Protein 5Y1A (pdb70)

Organism: Porphyromonas gingivalis (NCBI:txid837)

Structure (mmCIF, N/CA/C/O backbone):
data_5Y1A
#
_entry.id   5Y1A
#
_cell.length_a   49.016
_cell.length_b   58.324
_cell.length_c   114.417
_cell.angle_alpha   90.00
_cell.angle_beta   90.00
_cell.angle_gamma   90.00
#
_symmetry.space_group_name_H-M   'P 21 21 21'
#
loop_
_entity.id
_entity.type
_entity.pdbx_description
1 polymer '35 kDa hemin binding protein'
2 water water
#
loop_
_atom_site.group_PDB
_atom_site.id
_atom_site.type_symbol
_atom_site.label_atom_id
_atom_site.label_alt_id
_atom_site.label_comp_id
_atom_site.label_asym_id
_atom_site.label_entity_id
_atom_site.label_seq_id
_atom_site.pdbx_PDB_ins_code
_atom_site.Cartn_x
_atom_site.Cartn_y
_atom_site.Cartn_z
_atom_site.occupancy
_atom_site.B_iso_or_equiv
_atom_site.auth_seq_id
_atom_site.auth_comp_id
_atom_site.auth_asym_id
_atom_site.auth_atom_id
_atom_site.pdbx_PDB_model_num
ATOM 1 N N . LYS A 1 31 ? 48.090 -12.265 -12.913 1.00 27.94 10 LYS A N 1
ATOM 2 C CA . LYS A 1 31 ? 48.439 -10.832 -12.670 1.00 28.11 10 LYS A CA 1
ATOM 3 C C . LYS A 1 31 ? 49.923 -10.510 -12.889 1.00 26.67 10 LYS A C 1
ATOM 4 O O . LYS A 1 31 ? 50.243 -9.440 -13.444 1.00 26.49 10 LYS A O 1
ATOM 10 N N . GLY A 1 32 ? 50.826 -11.404 -12.451 1.00 25.05 11 GLY A N 1
ATOM 11 C CA . GLY A 1 32 ? 52.248 -11.079 -12.475 1.00 21.91 11 GLY A CA 1
ATOM 12 C C . GLY A 1 32 ? 53.275 -12.045 -11.910 1.00 20.55 11 GLY A C 1
ATOM 13 O O . GLY A 1 32 ? 52.939 -13.118 -11.381 1.00 19.98 11 GLY A O 1
ATOM 14 N N . SER A 1 33 ? 54.540 -11.627 -12.024 1.00 19.26 12 SER A N 1
ATOM 15 C CA . SER A 1 33 ? 55.707 -12.422 -11.622 1.00 18.23 12 SER A CA 1
ATOM 16 C C . SER A 1 33 ? 55.862 -12.513 -10.116 1.00 17.85 12 SER A C 1
ATOM 17 O O . SER A 1 33 ? 56.582 -13.384 -9.629 1.00 17.27 12 SER A O 1
ATOM 20 N N . PHE A 1 34 ? 55.240 -11.584 -9.378 1.00 16.55 13 PHE A N 1
ATOM 21 C CA . PHE A 1 34 ? 55.587 -11.397 -7.973 1.00 15.82 13 PHE A CA 1
ATOM 22 C C . PHE A 1 34 ? 54.481 -11.818 -6.986 1.00 15.62 13 PHE A C 1
ATOM 23 O O . PHE A 1 34 ? 53.336 -11.988 -7.374 1.00 16.60 13 PHE A O 1
ATOM 31 N N A LYS A 1 35 ? 54.840 -11.947 -5.712 0.50 15.60 14 LYS A N 1
ATOM 32 N N B LYS A 1 35 ? 54.840 -11.978 -5.715 0.25 15.57 14 LYS A N 1
ATOM 33 N N C LYS A 1 35 ? 54.846 -12.026 -5.725 0.25 15.63 14 LYS A N 1
ATOM 34 C CA A LYS A 1 35 ? 53.922 -12.402 -4.667 0.50 14.99 14 LYS A CA 1
ATOM 35 C CA B LYS A 1 35 ? 53.890 -12.417 -4.694 0.25 15.05 14 LYS A CA 1
ATOM 36 C CA C LYS A 1 35 ? 53.866 -12.424 -4.722 0.25 15.14 14 LYS A CA 1
ATOM 37 C C A LYS A 1 35 ? 53.170 -11.219 -4.048 0.50 14.70 14 LYS A C 1
ATOM 38 C C B LYS A 1 35 ? 53.172 -11.216 -4.081 0.25 14.84 14 LYS A C 1
ATOM 39 C C C LYS A 1 35 ? 53.173 -11.177 -4.191 0.25 14.91 14 LYS A C 1
ATOM 40 O O A LYS A 1 35 ? 53.790 -10.351 -3.449 0.50 14.12 14 LYS 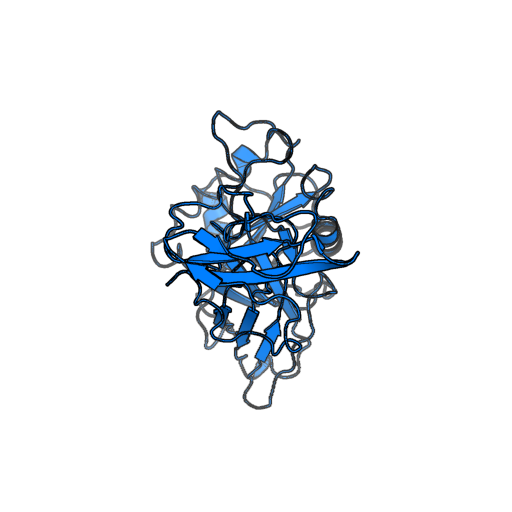A O 1
ATOM 41 O O B LYS A 1 35 ? 53.813 -10.319 -3.539 0.25 14.56 14 LYS A O 1
ATOM 42 O O C LYS A 1 35 ? 53.834 -10.204 -3.832 0.25 14.64 14 LYS A O 1
ATOM 58 N N . LYS A 1 36 ? 51.843 -11.223 -4.168 1.00 14.55 15 LYS A N 1
ATOM 59 C CA . LYS A 1 36 ? 51.000 -10.099 -3.718 1.00 14.47 15 LYS A CA 1
ATOM 60 C C . LYS A 1 36 ? 50.885 -9.974 -2.193 1.00 14.57 15 LYS A C 1
ATOM 61 O O . LYS A 1 36 ? 50.561 -10.939 -1.494 1.00 13.93 15 LYS A O 1
ATOM 67 N N . ASN A 1 37 ? 51.158 -8.763 -1.705 1.00 13.11 16 ASN A N 1
ATOM 68 C CA . ASN A 1 37 ? 50.808 -8.356 -0.337 1.00 12.00 16 ASN A CA 1
ATOM 69 C C . ASN A 1 37 ? 49.711 -7.312 -0.440 1.00 11.59 16 ASN A C 1
ATOM 70 O O . ASN A 1 37 ? 49.682 -6.560 -1.403 1.00 12.63 16 ASN A O 1
ATOM 75 N N . VAL A 1 38 ? 48.841 -7.279 0.564 1.00 11.56 17 VAL A N 1
ATOM 76 C CA . VAL A 1 38 ? 47.665 -6.426 0.565 1.00 10.78 17 VAL A CA 1
ATOM 77 C C . VAL A 1 38 ? 47.874 -5.321 1.581 1.00 10.83 17 VAL A C 1
ATOM 78 O O . VAL A 1 38 ? 48.285 -5.587 2.697 1.00 12.36 17 VAL A O 1
ATOM 82 N N . VAL A 1 39 ? 47.605 -4.083 1.170 1.00 10.60 18 VAL A N 1
ATOM 83 C CA . VAL A 1 39 ? 47.588 -2.924 2.069 1.00 10.48 18 VAL A CA 1
ATOM 84 C C . VAL A 1 39 ? 46.143 -2.549 2.387 1.00 9.69 18 VAL A C 1
ATOM 85 O O . VAL A 1 39 ? 45.300 -2.493 1.496 1.00 11.01 18 VAL A O 1
ATOM 89 N N . LEU A 1 40 ? 45.855 -2.319 3.665 1.00 9.13 19 LEU A N 1
ATOM 90 C CA . LEU A 1 40 ? 44.558 -1.780 4.080 1.00 9.62 19 LEU A CA 1
ATOM 91 C C . LEU A 1 40 ? 44.828 -0.383 4.597 1.00 10.04 19 LEU A C 1
ATOM 92 O O . LEU A 1 40 ? 45.794 -0.193 5.342 1.00 11.20 19 LEU A O 1
ATOM 97 N N . GLU A 1 41 ? 44.040 0.599 4.145 1.00 9.10 20 GLU A N 1
ATOM 98 C CA . GLU A 1 41 ? 44.058 1.952 4.739 1.00 8.32 20 GLU A CA 1
ATOM 99 C C . GLU A 1 41 ? 42.737 2.145 5.453 1.00 9.04 20 GLU A C 1
ATOM 100 O O . GLU A 1 41 ? 41.683 2.108 4.828 1.00 8.32 20 GLU A O 1
ATOM 106 N N . VAL A 1 42 ? 42.809 2.286 6.782 1.00 8.10 21 VAL A N 1
ATOM 107 C CA . VAL A 1 42 ? 41.630 2.434 7.619 1.00 8.57 21 VAL A CA 1
ATOM 108 C C . VAL A 1 42 ? 41.494 3.868 8.114 1.00 8.78 21 VAL A C 1
ATOM 109 O O . VAL A 1 42 ? 42.458 4.474 8.606 1.00 9.95 21 VAL A O 1
ATOM 113 N N . PHE A 1 43 ? 40.273 4.391 8.018 1.00 9.06 22 PHE A N 1
ATOM 114 C CA . PHE A 1 43 ? 40.006 5.805 8.332 1.00 9.06 22 PHE A CA 1
ATOM 115 C C . PHE A 1 43 ? 39.291 5.916 9.667 1.00 9.29 22 PHE A C 1
ATOM 116 O O . PHE A 1 43 ? 38.235 5.327 9.872 1.00 9.57 22 PHE A O 1
ATOM 124 N N . THR A 1 44 ? 39.901 6.664 10.586 1.00 9.96 23 THR A N 1
ATOM 125 C CA . THR A 1 44 ? 39.539 6.570 11.993 1.00 9.26 23 THR A CA 1
ATOM 126 C C . THR A 1 44 ? 39.790 7.891 12.736 1.00 9.73 23 THR A C 1
ATOM 127 O O . THR A 1 44 ? 40.496 8.783 12.237 1.00 9.31 23 THR A O 1
ATOM 131 N N . ALA A 1 45 ? 39.218 8.014 13.930 1.00 10.01 24 ALA A N 1
ATOM 132 C CA . ALA A 1 45 ? 39.513 9.149 14.813 1.00 10.20 24 ALA A CA 1
ATOM 133 C C . ALA A 1 45 ? 39.338 8.815 16.275 1.00 10.52 24 ALA A C 1
ATOM 134 O O . ALA A 1 45 ? 38.528 7.956 16.627 1.00 11.01 24 ALA A O 1
ATOM 136 N N . GLU A 1 46 ? 40.062 9.537 17.124 1.00 10.49 25 GLU A N 1
ATOM 137 C CA . GLU A 1 46 ? 40.023 9.288 18.572 1.00 11.45 25 GLU A CA 1
ATOM 138 C C . GLU A 1 46 ? 38.671 9.633 19.201 1.00 11.23 25 GLU A C 1
ATOM 139 O O . GLU A 1 46 ? 38.284 9.056 20.229 1.00 12.06 25 GLU A O 1
ATOM 145 N N . TRP A 1 47 ? 37.940 10.542 18.555 1.00 11.21 26 TRP A N 1
ATOM 146 C CA . TRP A 1 47 ? 36.592 10.924 19.017 1.00 11.70 26 TRP A CA 1
ATOM 147 C C . TRP A 1 47 ? 35.499 9.958 18.544 1.00 12.20 26 TRP A C 1
ATOM 148 O O . TRP A 1 47 ? 34.339 10.051 18.981 1.00 12.55 26 TRP A O 1
ATOM 159 N N . CYS A 1 48 ? 35.858 9.036 17.657 1.00 12.02 27 CYS A N 1
ATOM 160 C CA . CYS A 1 48 ? 34.884 8.162 16.985 1.00 12.38 27 CYS A CA 1
ATOM 161 C C . CYS A 1 48 ? 34.636 6.893 17.814 1.00 11.65 27 CYS A C 1
ATOM 162 O O . CYS A 1 48 ? 35.500 6.016 17.903 1.00 11.27 27 CYS A O 1
ATOM 165 N N . GLY A 1 49 ? 33.469 6.825 18.464 1.00 10.65 28 GLY A N 1
ATOM 166 C CA . GLY A 1 49 ? 33.164 5.698 19.365 1.00 12.13 28 GLY A CA 1
ATOM 167 C C . GLY A 1 49 ? 33.066 4.345 18.665 1.00 11.68 28 GLY A C 1
ATOM 168 O O . GLY A 1 49 ? 33.281 3.305 19.274 1.00 12.66 28 GLY A O 1
ATOM 169 N N . TYR A 1 50 ? 32.717 4.383 17.384 1.00 12.20 29 TYR A N 1
ATOM 170 C CA . TYR A 1 50 ? 32.602 3.181 16.557 1.00 12.80 29 TYR A CA 1
ATOM 171 C C . TYR A 1 50 ? 33.947 2.651 16.077 1.00 12.46 29 TYR A C 1
ATOM 172 O O . TYR A 1 50 ? 34.032 1.519 15.613 1.00 12.05 29 TYR A O 1
ATOM 181 N N . CYS A 1 51 ? 34.992 3.481 16.155 1.00 12.29 30 CYS A N 1
ATOM 182 C CA . CYS A 1 51 ? 36.279 3.120 15.574 1.00 11.99 30 CYS A CA 1
ATOM 183 C C . CYS A 1 51 ? 37.014 1.904 16.206 1.00 11.89 30 CYS A C 1
ATOM 184 O O . CYS A 1 51 ? 37.542 1.101 15.467 1.00 11.68 30 CYS A O 1
ATOM 187 N N . PRO A 1 52 ? 37.057 1.777 17.552 1.00 11.90 31 PRO A N 1
ATOM 188 C CA . PRO A 1 52 ? 37.624 0.553 18.136 1.00 12.17 31 PRO A CA 1
ATOM 189 C C . PRO A 1 52 ? 36.972 -0.745 17.593 1.00 12.41 31 PRO A C 1
ATOM 190 O O . PRO A 1 52 ? 37.666 -1.742 17.345 1.00 12.69 31 PRO A O 1
ATOM 194 N N . GLY A 1 53 ? 35.645 -0.718 17.425 1.00 11.82 32 GLY A N 1
ATOM 195 C CA . GLY A 1 53 ? 34.897 -1.858 16.886 1.00 12.31 32 GLY A CA 1
ATOM 196 C C . GLY A 1 53 ? 35.333 -2.191 15.467 1.00 12.29 32 GLY A C 1
ATOM 197 O O . GLY A 1 53 ? 35.535 -3.349 15.135 1.00 11.78 32 GLY A O 1
ATOM 198 N N . GLY A 1 54 ? 35.523 -1.165 14.653 1.00 12.02 33 GLY A N 1
ATOM 199 C CA . GLY A 1 54 ? 36.075 -1.343 13.311 1.00 12.12 33 GLY A CA 1
ATOM 200 C C . GLY A 1 54 ? 37.435 -1.990 13.327 1.00 12.29 33 GLY A C 1
ATOM 201 O O . GLY A 1 54 ? 37.688 -2.929 12.557 1.00 12.86 33 GLY A O 1
ATOM 202 N N . LYS A 1 55 ? 38.319 -1.497 14.202 1.00 11.51 34 LYS A N 1
ATOM 203 C CA . LYS A 1 55 ? 39.665 -2.031 14.346 1.00 11.86 34 LYS A CA 1
ATOM 204 C C . LYS A 1 55 ? 39.597 -3.523 14.689 1.00 11.10 34 LYS A C 1
ATOM 205 O O . LYS A 1 55 ? 40.288 -4.348 14.068 1.00 11.06 34 LYS A O 1
ATOM 211 N N A GLU A 1 56 ? 38.763 -3.833 15.688 0.25 10.74 35 GLU A N 1
ATOM 212 N N C GLU A 1 56 ? 38.749 -3.883 15.643 0.50 10.48 35 GLU A N 1
ATOM 213 C CA A GLU A 1 56 ? 38.541 -5.192 16.197 0.25 10.88 35 GLU A CA 1
ATOM 214 C CA C GLU A 1 56 ? 38.732 -5.275 16.085 0.50 10.68 35 GLU A CA 1
ATOM 215 C C A GLU A 1 56 ? 38.102 -6.137 15.092 0.25 10.56 35 GLU A C 1
ATOM 216 C C C GLU A 1 56 ? 38.083 -6.205 15.078 0.50 10.23 35 GLU A C 1
ATOM 217 O O A GLU A 1 56 ? 38.637 -7.240 14.950 0.25 10.53 35 GLU A O 1
ATOM 218 O O C GLU A 1 56 ? 38.471 -7.373 14.974 0.50 9.97 35 GLU A O 1
ATOM 229 N N . ARG A 1 57 ? 37.101 -5.702 14.333 1.00 11.15 36 ARG A N 1
ATOM 230 C CA . ARG A 1 57 ? 36.518 -6.514 13.243 1.00 10.87 36 ARG A CA 1
ATOM 231 C C . ARG A 1 57 ? 37.565 -6.841 12.187 1.00 11.54 36 ARG A C 1
ATOM 232 O O . ARG A 1 57 ? 37.634 -7.966 11.720 1.00 11.96 36 ARG A O 1
ATOM 240 N N A ILE A 1 58 ? 38.400 -5.863 11.817 0.50 10.88 37 ILE A N 1
ATOM 241 N N B ILE A 1 58 ? 38.392 -5.850 11.843 0.50 11.81 37 ILE A N 1
ATOM 242 C CA A ILE A 1 58 ? 39.466 -6.142 10.851 0.50 9.68 37 ILE A CA 1
ATOM 243 C CA B ILE A 1 58 ? 39.496 -6.052 10.908 0.50 11.85 37 ILE A CA 1
ATOM 244 C C A ILE A 1 58 ? 40.496 -7.123 11.423 0.50 10.90 37 ILE A C 1
ATOM 245 C C B ILE A 1 58 ? 40.487 -7.088 11.426 0.50 11.96 37 ILE A C 1
ATOM 246 O O A ILE A 1 58 ? 40.964 -8.007 10.704 0.50 10.60 37 ILE A O 1
ATOM 247 O O B ILE A 1 58 ? 40.920 -7.965 10.676 0.50 11.66 37 ILE A O 1
ATOM 256 N N . ALA A 1 59 ? 40.826 -6.982 12.711 1.00 11.48 38 ALA A N 1
ATOM 257 C CA . ALA A 1 59 ? 41.804 -7.887 13.344 1.00 12.30 38 ALA A CA 1
ATOM 258 C C . ALA A 1 59 ? 41.271 -9.315 13.296 1.00 12.72 38 ALA A C 1
ATOM 259 O O . ALA A 1 59 ? 42.019 -10.260 13.000 1.00 13.18 38 ALA A O 1
ATOM 261 N N A LYS A 1 60 ? 39.980 -9.471 13.582 0.50 13.06 39 LYS A N 1
ATOM 262 N N B LYS A 1 60 ? 39.975 -9.449 13.560 0.50 13.44 39 LYS A N 1
ATOM 263 C CA A LYS A 1 60 ? 39.340 -10.790 13.537 0.50 13.24 39 LYS A CA 1
ATOM 264 C CA B LYS A 1 60 ? 39.272 -10.736 13.534 0.50 14.10 39 LYS A CA 1
ATOM 265 C C A LYS A 1 60 ? 39.403 -11.359 12.119 0.50 13.44 39 LYS A C 1
ATOM 266 C C B LYS A 1 60 ? 39.252 -11.370 12.139 0.50 13.93 39 LYS A C 1
ATOM 267 O O A LYS A 1 60 ? 39.782 -12.515 11.937 0.50 13.13 39 LYS A O 1
ATOM 268 O O B LYS A 1 60 ? 39.398 -12.584 11.991 0.50 13.85 39 LYS A O 1
ATOM 279 N N . ALA A 1 61 ? 39.072 -10.530 11.124 1.00 13.64 40 ALA A N 1
ATOM 280 C CA . ALA A 1 61 ? 39.085 -10.948 9.717 1.00 13.25 40 ALA A CA 1
ATOM 281 C C . ALA A 1 61 ? 40.455 -11.496 9.336 1.00 13.80 40 ALA A C 1
ATOM 282 O O . ALA A 1 61 ? 40.562 -12.526 8.661 1.00 13.19 40 ALA A O 1
ATOM 284 N N . ILE A 1 62 ? 41.508 -10.789 9.760 1.00 14.10 41 ILE A N 1
ATOM 285 C CA . ILE A 1 62 ? 42.879 -11.205 9.484 1.00 15.25 41 ILE A CA 1
ATOM 286 C C . ILE A 1 62 ? 43.156 -12.573 10.105 1.00 15.89 41 ILE A C 1
ATOM 287 O O . ILE A 1 62 ? 43.749 -13.429 9.467 1.00 16.27 41 ILE A O 1
ATOM 292 N N A GLU A 1 63 ? 42.697 -12.776 11.329 0.50 16.77 42 GLU A N 1
ATOM 293 N N B GLU A 1 63 ? 42.705 -12.756 11.348 0.50 16.92 42 GLU A N 1
ATOM 294 C CA A GLU A 1 63 ? 42.931 -14.052 12.000 0.50 17.65 42 GLU A CA 1
ATOM 295 C CA B GLU A 1 63 ? 42.810 -14.040 12.071 0.50 18.18 42 GLU A CA 1
ATOM 296 C C A GLU A 1 63 ? 42.123 -15.203 11.394 0.50 17.89 42 GLU A C 1
ATOM 297 C C B GLU A 1 63 ? 42.245 -15.189 11.245 0.50 18.01 42 GLU A C 1
ATOM 298 O O A GLU A 1 63 ? 42.352 -16.367 11.741 0.50 18.20 42 GLU A O 1
ATOM 299 O O B GLU A 1 63 ? 42.729 -16.326 11.306 0.50 18.38 42 GLU A O 1
ATOM 310 N N . MET A 1 64 ? 41.207 -14.871 10.478 1.00 18.27 43 MET A N 1
ATOM 311 C CA . MET A 1 64 ? 40.398 -15.861 9.736 1.00 17.76 43 MET A CA 1
ATOM 312 C C . MET A 1 64 ? 41.094 -16.315 8.457 1.00 18.90 43 MET A C 1
ATOM 313 O O . MET A 1 64 ? 40.701 -17.314 7.857 1.00 19.36 43 MET A O 1
ATOM 318 N N . LEU A 1 65 ? 42.131 -15.584 8.042 1.00 19.47 44 LEU A N 1
ATOM 319 C CA . LEU A 1 65 ? 42.872 -15.922 6.839 1.00 20.68 44 LEU A CA 1
ATOM 320 C C . LEU A 1 65 ? 43.751 -17.148 7.055 1.00 22.22 44 LEU A C 1
ATOM 321 O O . LEU A 1 65 ? 44.296 -17.347 8.146 1.00 22.05 44 LEU A O 1
ATOM 326 N N . ASP A 1 66 ? 43.908 -17.942 5.995 1.00 24.96 45 ASP A N 1
ATOM 327 C CA . ASP A 1 66 ? 44.947 -18.965 5.941 1.00 27.88 45 ASP A CA 1
ATOM 328 C C . ASP A 1 66 ? 46.283 -18.352 6.360 1.00 28.60 45 ASP A C 1
ATOM 329 O O . ASP A 1 66 ? 46.554 -17.181 6.068 1.00 28.48 45 ASP A O 1
ATOM 334 N N A ASP A 1 67 ? 47.062 -19.116 7.118 0.50 29.12 46 ASP A N 1
ATOM 335 N N B ASP A 1 67 ? 47.155 -19.168 6.956 0.50 29.30 46 ASP A N 1
ATOM 336 C CA A ASP A 1 67 ? 48.208 -18.570 7.841 0.50 29.62 46 ASP A CA 1
ATOM 337 C CA B ASP A 1 67 ? 48.531 -18.753 7.301 0.50 30.00 46 ASP A CA 1
ATOM 338 C C A ASP A 1 67 ? 49.267 -17.937 6.934 0.50 29.58 46 ASP A C 1
ATOM 339 C C B ASP A 1 67 ? 49.276 -17.985 6.201 0.50 29.87 46 ASP A C 1
ATOM 340 O O A ASP A 1 67 ? 50.056 -17.103 7.389 0.50 29.80 46 ASP A O 1
ATOM 341 O O B ASP A 1 67 ? 49.864 -16.933 6.461 0.50 30.29 46 ASP A O 1
ATOM 350 N N A GLU A 1 68 ? 49.269 -18.316 5.657 0.50 29.42 47 GLU A N 1
ATOM 351 N N B GLU A 1 68 ? 49.252 -18.499 4.976 0.50 29.78 47 GLU A N 1
ATOM 352 C CA A GLU A 1 68 ? 50.195 -17.726 4.688 0.50 29.60 47 GLU A CA 1
ATOM 353 C CA B GLU A 1 68 ? 50.035 -17.900 3.889 0.50 29.89 47 GLU A CA 1
ATOM 354 C C A GLU A 1 68 ? 49.851 -16.260 4.432 0.50 29.26 47 GLU A C 1
ATOM 355 C C B GLU A 1 68 ? 49.682 -16.431 3.632 0.50 29.60 47 GLU A C 1
ATOM 356 O O A GLU A 1 68 ? 50.739 -15.399 4.445 0.50 28.86 47 GLU A O 1
ATOM 357 O O B GLU A 1 68 ? 50.414 -15.708 2.943 0.50 29.67 47 GLU A O 1
ATOM 368 N N . TYR A 1 69 ? 48.564 -15.992 4.191 1.00 29.24 48 TYR A N 1
ATOM 369 C CA . TYR A 1 69 ? 48.066 -14.639 3.930 1.00 28.59 48 TYR A CA 1
ATOM 370 C C . TYR A 1 69 ? 48.175 -13.659 5.094 1.00 27.61 48 TYR A C 1
ATOM 371 O O . TYR A 1 69 ? 48.301 -12.454 4.858 1.00 26.87 48 TYR A O 1
ATOM 380 N N . LYS A 1 70 ? 48.129 -14.163 6.332 1.00 26.57 49 LYS A N 1
ATOM 381 C CA . LYS A 1 70 ? 48.238 -13.319 7.545 1.00 25.09 49 LYS A CA 1
ATOM 382 C C . LYS A 1 70 ? 49.449 -12.401 7.511 1.00 24.23 49 LYS A C 1
ATOM 383 O O . LYS A 1 70 ? 49.342 -11.200 7.795 1.00 24.50 49 LYS A O 1
ATOM 389 N N A GLU A 1 71 ? 50.605 -12.974 7.163 0.50 22.90 50 GLU A N 1
ATOM 390 N N B GLU A 1 71 ? 50.594 -12.969 7.150 0.50 23.05 50 GLU A N 1
ATOM 391 C CA A GLU A 1 71 ? 51.864 -12.242 7.025 0.50 21.88 50 GLU A CA 1
ATOM 392 C CA B GLU A 1 71 ? 51.856 -12.258 7.161 0.50 22.12 50 GLU A CA 1
ATOM 393 C C A GLU A 1 71 ? 51.862 -11.272 5.848 0.50 20.05 50 GLU A C 1
ATOM 394 C C B GLU A 1 71 ? 52.021 -11.400 5.893 0.50 20.42 50 GLU A C 1
ATOM 395 O O A GLU A 1 71 ? 52.744 -10.419 5.741 0.50 20.07 50 GLU A O 1
ATOM 396 O O B GLU A 1 71 ? 53.069 -10.784 5.675 0.50 20.26 50 GLU A O 1
ATOM 407 N N A ARG A 1 72 ? 50.884 -11.418 4.961 0.50 18.24 51 ARG A N 1
ATOM 408 N N B ARG A 1 72 ? 50.972 -11.357 5.074 0.50 18.69 51 ARG A N 1
ATOM 409 C CA A ARG A 1 72 ? 50.856 -10.662 3.710 0.50 16.39 51 ARG A CA 1
ATOM 410 C CA B ARG A 1 72 ? 50.989 -10.605 3.815 0.50 17.11 51 ARG A CA 1
ATOM 411 C C A ARG A 1 72 ? 49.796 -9.543 3.699 0.50 15.66 51 ARG A C 1
ATOM 412 C C B ARG A 1 72 ? 49.942 -9.465 3.761 0.50 16.02 51 ARG A C 1
ATOM 413 O O A ARG A 1 72 ? 49.501 -8.964 2.644 0.50 15.58 51 ARG A O 1
ATOM 414 O O B ARG A 1 72 ? 49.782 -8.814 2.720 0.50 15.79 51 ARG A O 1
ATOM 429 N N . VAL A 1 73 ? 49.233 -9.244 4.870 1.00 14.92 52 VAL A N 1
ATOM 430 C CA . VAL A 1 73 ? 48.286 -8.112 5.004 1.00 13.21 52 VAL A CA 1
ATOM 431 C C . VAL A 1 73 ? 48.921 -7.029 5.877 1.00 12.46 52 VAL A C 1
ATOM 432 O O . VAL A 1 73 ? 49.266 -7.275 7.035 1.00 11.85 52 VAL A O 1
ATOM 436 N N . PHE A 1 74 ? 49.074 -5.832 5.318 1.00 11.94 53 PHE A N 1
ATOM 437 C CA . PHE A 1 74 ? 49.730 -4.735 6.035 1.00 11.45 53 PHE A CA 1
ATOM 438 C C . PHE A 1 74 ? 48.679 -3.669 6.314 1.00 12.49 53 PHE A C 1
ATOM 439 O O . PHE A 1 74 ? 48.303 -2.940 5.400 1.00 12.83 53 PHE A O 1
ATOM 447 N N . GLN A 1 75 ? 48.209 -3.588 7.560 1.00 12.41 54 GLN A N 1
ATOM 448 C CA . GLN A 1 75 ? 47.217 -2.584 7.943 1.00 12.95 54 GLN A CA 1
ATOM 449 C C . GLN A 1 75 ? 47.845 -1.215 8.185 1.00 11.91 54 GLN A C 1
ATOM 450 O O . GLN A 1 75 ? 49.000 -1.097 8.615 1.00 12.33 54 GLN A O 1
ATOM 456 N N . THR A 1 76 ? 47.082 -0.170 7.874 1.00 11.23 55 THR A N 1
ATOM 457 C CA . THR A 1 76 ? 47.455 1.191 8.254 1.00 10.97 55 THR A CA 1
ATOM 458 C C . THR A 1 76 ? 46.200 1.929 8.720 1.00 10.66 55 THR A C 1
ATOM 459 O O . THR A 1 76 ? 45.122 1.691 8.175 1.00 12.37 55 THR A O 1
ATOM 463 N N . PHE A 1 77 ? 46.336 2.759 9.759 1.00 9.27 56 PHE A N 1
ATOM 464 C CA . PHE A 1 77 ? 45.223 3.558 10.279 1.00 8.83 56 PHE A CA 1
ATOM 465 C C . PHE A 1 77 ? 45.589 5.013 10.076 1.00 8.56 56 PHE A C 1
ATOM 466 O O . PHE A 1 77 ? 46.653 5.455 10.526 1.00 9.02 56 PHE A O 1
ATOM 474 N N . VAL A 1 78 ? 44.691 5.750 9.418 1.00 8.01 57 VAL A N 1
ATOM 475 C CA . VAL A 1 78 ? 44.920 7.145 9.040 1.00 7.61 57 VAL A CA 1
ATOM 476 C C . VAL A 1 78 ? 43.923 7.976 9.831 1.00 8.64 57 VAL A C 1
ATOM 477 O O . VAL A 1 78 ? 42.709 7.789 9.700 1.00 8.33 57 VAL A O 1
ATOM 481 N N . HIS A 1 79 ? 44.438 8.862 10.675 1.00 9.02 58 HIS A N 1
ATOM 482 C CA . HIS A 1 79 ? 43.591 9.656 11.564 1.00 9.57 58 HIS A CA 1
ATOM 483 C C . HIS A 1 79 ? 43.180 10.979 10.944 1.00 9.83 58 HIS A C 1
ATOM 484 O O . HIS A 1 79 ? 43.952 11.563 10.194 1.00 10.19 58 HIS A O 1
ATOM 491 N N . TYR A 1 80 ? 41.974 11.453 11.272 1.00 9.81 59 TYR A N 1
ATOM 492 C CA . TYR A 1 80 ? 41.561 12.780 10.833 1.00 11.01 59 TYR A CA 1
ATOM 493 C C . TYR A 1 80 ? 40.774 13.555 11.876 1.00 11.01 59 TYR A C 1
ATOM 494 O O . TYR A 1 80 ? 39.959 12.984 12.622 1.00 11.01 59 TYR A O 1
ATOM 503 N N . ASN A 1 81 ? 40.992 14.875 11.904 1.00 10.21 60 ASN A N 1
ATOM 504 C CA . ASN A 1 81 ? 40.251 15.752 12.840 1.00 10.86 60 ASN A CA 1
ATOM 505 C C . ASN A 1 81 ? 40.372 15.315 14.299 1.00 10.22 60 ASN A C 1
ATOM 506 O O . ASN A 1 81 ? 39.380 15.257 15.037 1.00 10.86 60 ASN A O 1
ATOM 511 N N . ASP A 1 82 ? 41.593 14.997 14.712 1.00 10.19 61 ASP A N 1
ATOM 512 C CA . ASP A 1 82 ? 41.810 14.579 16.089 1.00 10.17 61 ASP A CA 1
ATOM 513 C C . ASP A 1 82 ? 43.199 14.959 16.573 1.00 10.99 61 ASP A C 1
ATOM 514 O O . ASP A 1 82 ? 43.905 15.670 15.878 1.00 10.02 61 ASP A O 1
ATOM 519 N N . GLY A 1 83 ? 43.582 14.480 17.755 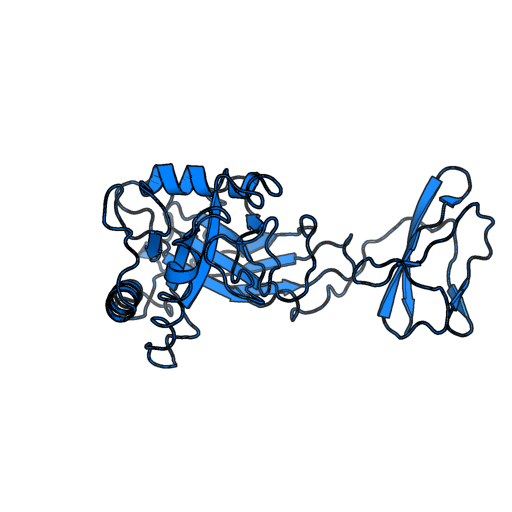1.00 10.53 62 GLY A N 1
ATOM 520 C CA . GLY A 1 83 ? 44.895 14.793 18.305 1.00 10.38 62 GLY A CA 1
ATOM 521 C C . GLY A 1 83 ? 46.083 14.320 17.469 1.00 10.60 62 GLY A C 1
ATOM 522 O O . GLY A 1 83 ? 47.183 14.918 17.535 1.00 10.68 62 GLY A O 1
ATOM 523 N N A ILE A 1 84 ? 45.882 13.252 16.702 0.50 9.25 63 ILE A N 1
ATOM 524 N N B ILE A 1 84 ? 45.886 13.234 16.722 0.50 10.53 63 ILE A N 1
ATOM 525 C CA A ILE A 1 84 ? 46.956 12.685 15.901 0.50 8.88 63 ILE A CA 1
ATOM 526 C CA B ILE A 1 84 ? 46.931 12.682 15.871 0.50 11.39 63 ILE A CA 1
ATOM 527 C C A ILE A 1 84 ? 47.175 13.510 14.633 0.50 8.92 63 ILE A C 1
ATOM 528 C C B ILE A 1 84 ? 47.142 13.617 14.690 0.50 11.65 63 ILE A C 1
ATOM 529 O O A ILE A 1 84 ? 48.316 13.803 14.278 0.50 9.13 63 ILE A O 1
ATOM 530 O O B ILE A 1 84 ? 48.254 14.084 14.438 0.50 11.87 63 ILE A O 1
ATOM 539 N N A SER A 1 85 ? 46.096 13.904 13.962 0.50 8.94 64 SER A N 1
ATOM 540 N N B SER A 1 85 ? 46.064 13.905 13.976 0.50 12.22 64 SER A N 1
ATOM 541 C CA A SER A 1 85 ? 46.240 14.769 12.773 0.50 9.37 64 SER A CA 1
ATOM 542 C CA B SER A 1 85 ? 46.141 14.827 12.845 0.50 13.43 64 SER A CA 1
ATOM 543 C C A SER A 1 85 ? 46.635 16.203 13.146 0.50 10.31 64 SER A C 1
ATOM 544 C C B SER A 1 85 ? 46.721 16.183 13.271 0.50 13.29 64 SER A C 1
ATOM 545 O O A SER A 1 85 ? 47.175 16.942 12.324 0.50 9.90 64 SER A O 1
ATOM 546 O O B SER A 1 85 ? 47.536 16.780 12.563 0.50 12.95 64 SER A O 1
ATOM 551 N N A LYS A 1 86 ? 46.344 16.608 14.376 0.50 10.85 65 LYS A N 1
ATOM 552 N N B LYS A 1 86 ? 46.285 16.667 14.428 0.50 13.01 65 LYS A N 1
ATOM 553 C CA A LYS A 1 86 ? 46.810 17.911 14.847 0.50 11.71 65 LYS A CA 1
ATOM 554 C CA B LYS A 1 86 ? 46.763 17.945 14.965 0.50 12.94 65 LYS A CA 1
ATOM 555 C C A LYS A 1 86 ? 48.322 17.875 15.053 0.50 12.20 65 LYS A C 1
ATOM 556 C C B LYS A 1 86 ? 48.278 17.952 15.222 0.50 12.94 65 LYS A C 1
ATOM 557 O O A LYS A 1 86 ? 49.044 18.758 14.574 0.50 11.64 65 LYS A O 1
ATOM 558 O O B LYS A 1 86 ? 48.966 18.934 14.930 0.50 12.33 65 LYS A O 1
ATOM 569 N N . LYS A 1 87 ? 48.786 16.854 15.775 1.00 12.46 66 LYS A N 1
ATOM 570 C CA . LYS A 1 87 ? 50.192 16.755 16.168 1.00 13.01 66 LYS A CA 1
ATOM 571 C C . LYS A 1 87 ? 51.084 16.452 14.955 1.00 12.76 66 LYS A C 1
ATOM 572 O O . LYS A 1 87 ? 52.219 16.970 14.852 1.00 12.42 66 LYS A O 1
ATOM 578 N N . TRP A 1 88 ? 50.558 15.628 14.033 1.00 11.09 67 TRP A N 1
ATOM 579 C CA . TRP A 1 88 ? 51.228 15.301 12.777 1.00 11.48 67 TRP A CA 1
ATOM 580 C C . TRP A 1 88 ? 50.350 15.720 11.598 1.00 11.28 67 TRP A C 1
ATOM 581 O O . TRP A 1 88 ? 49.656 14.889 11.002 1.00 11.33 67 TRP A O 1
ATOM 592 N N . PRO A 1 89 ? 50.377 17.017 11.245 1.00 10.97 68 PRO A N 1
ATOM 593 C CA . PRO A 1 89 ? 49.456 17.525 10.216 1.00 11.13 68 PRO A CA 1
ATOM 594 C C . PRO A 1 89 ? 49.609 16.880 8.845 1.00 10.35 68 PRO A C 1
ATOM 595 O O . PRO A 1 89 ? 48.642 16.882 8.085 1.00 10.47 68 PRO A O 1
ATOM 599 N N . ARG A 1 90 ? 50.760 16.277 8.534 1.00 9.98 69 ARG A N 1
ATOM 600 C CA . ARG A 1 90 ? 50.898 15.639 7.220 1.00 10.12 69 ARG A CA 1
ATOM 601 C C . ARG A 1 90 ? 49.995 14.395 7.145 1.00 9.89 69 ARG A C 1
ATOM 602 O O . ARG A 1 90 ? 49.624 13.969 6.052 1.00 9.50 69 ARG A O 1
ATOM 610 N N . VAL A 1 91 ? 49.660 13.829 8.303 1.00 10.02 70 VAL A N 1
ATOM 611 C CA . VAL A 1 91 ? 48.655 12.747 8.373 1.00 9.96 70 VAL A CA 1
ATOM 612 C C . VAL A 1 91 ? 47.263 13.266 7.930 1.00 10.06 70 VAL A C 1
ATOM 613 O O . VAL A 1 91 ? 46.555 12.596 7.171 1.00 9.58 70 VAL A O 1
ATOM 617 N N . GLY A 1 92 ? 46.877 14.472 8.376 1.00 9.74 71 GLY A N 1
ATOM 618 C CA . GLY A 1 92 ? 45.678 15.130 7.831 1.00 10.15 71 GLY A CA 1
ATOM 619 C C . GLY A 1 92 ? 45.729 15.322 6.321 1.00 10.28 71 GLY A C 1
ATOM 620 O O . GLY A 1 92 ? 44.724 15.102 5.618 1.00 8.69 71 GLY A O 1
ATOM 621 N N . GLN A 1 93 ? 46.896 15.720 5.816 1.00 10.19 72 GLN A N 1
ATOM 622 C CA A GLN A 1 93 ? 47.096 15.914 4.371 0.50 9.93 72 GLN A CA 1
ATOM 623 C CA B GLN A 1 93 ? 47.052 15.928 4.379 0.50 10.12 72 GLN A CA 1
ATOM 624 C C . GLN A 1 93 ? 46.914 14.614 3.615 1.00 9.77 72 GLN A C 1
ATOM 625 O O . GLN A 1 93 ? 46.305 14.591 2.526 1.00 10.46 72 GLN A O 1
ATOM 636 N N . LEU A 1 94 ? 47.453 13.528 4.187 1.00 9.14 73 LEU A N 1
ATOM 637 C CA . LEU A 1 94 ? 47.277 12.189 3.595 1.00 8.55 73 LEU A CA 1
ATOM 638 C C . LEU A 1 94 ? 45.780 11.830 3.524 1.00 8.73 73 LEU A C 1
ATOM 639 O O . LEU A 1 94 ? 45.295 11.369 2.470 1.00 9.06 73 LEU A O 1
ATOM 644 N N . PHE A 1 95 ? 45.067 12.047 4.627 1.00 8.13 74 PHE A N 1
ATOM 645 C CA . PHE A 1 95 ? 43.626 11.796 4.651 1.00 8.54 74 PHE A CA 1
ATOM 646 C C . PHE A 1 95 ? 42.898 12.588 3.564 1.00 9.04 74 PHE A C 1
ATOM 647 O O . PHE A 1 95 ? 42.116 12.027 2.795 1.00 9.37 74 PHE A O 1
ATOM 655 N N . ILE A 1 96 ? 43.151 13.885 3.503 1.00 9.27 75 ILE A N 1
ATOM 656 C CA . ILE A 1 96 ? 42.515 14.747 2.486 1.00 9.81 75 ILE A CA 1
ATOM 657 C C . ILE A 1 96 ? 42.724 14.218 1.059 1.00 9.18 75 ILE A C 1
ATOM 658 O O . ILE A 1 96 ? 41.797 14.238 0.244 1.00 8.65 75 ILE A O 1
ATOM 663 N N . ALA A 1 97 ? 43.933 13.734 0.780 1.00 8.18 76 ALA A N 1
ATOM 664 C CA . ALA A 1 97 ? 44.273 13.167 -0.516 1.00 8.61 76 ALA A CA 1
ATOM 665 C C . ALA A 1 97 ? 43.497 11.885 -0.779 1.00 8.44 76 ALA A C 1
ATOM 666 O O . ALA A 1 97 ? 42.940 11.702 -1.866 1.00 9.55 76 ALA A O 1
ATOM 668 N N . LEU A 1 98 ? 43.442 11.014 0.228 1.00 8.23 77 LEU A N 1
ATOM 669 C CA . LEU A 1 98 ? 42.729 9.735 0.129 1.00 8.54 77 LEU A CA 1
ATOM 670 C C . LEU A 1 98 ? 41.232 10.002 -0.037 1.00 8.41 77 LEU A C 1
ATOM 671 O O . LEU A 1 98 ? 40.550 9.296 -0.782 1.00 9.10 77 LEU A O 1
ATOM 676 N N . ASP A 1 99 ? 40.730 11.001 0.688 1.00 8.12 78 ASP A N 1
ATOM 677 C CA . ASP A 1 99 ? 39.327 11.420 0.530 1.00 9.09 78 ASP A CA 1
ATOM 678 C C . ASP A 1 99 ? 39.024 11.897 -0.913 1.00 8.78 78 ASP A C 1
ATOM 679 O O . ASP A 1 99 ? 38.050 11.460 -1.539 1.00 8.04 78 ASP A O 1
ATOM 684 N N . GLN A 1 100 ? 39.868 12.768 -1.447 1.00 9.65 79 GLN A N 1
ATOM 685 C CA . GLN A 1 100 ? 39.735 13.193 -2.840 1.00 10.86 79 GLN A CA 1
ATOM 686 C C . GLN A 1 100 ? 39.676 11.990 -3.805 1.00 10.75 79 GLN A C 1
ATOM 687 O O . GLN A 1 100 ? 38.874 11.969 -4.744 1.00 12.72 79 GLN A O 1
ATOM 693 N N . THR A 1 101 ? 40.487 10.979 -3.546 1.00 10.30 80 THR A N 1
ATOM 694 C CA . THR A 1 101 ? 40.574 9.812 -4.399 1.00 10.06 80 THR A CA 1
ATOM 695 C C . THR A 1 101 ? 39.427 8.818 -4.239 1.00 10.55 80 THR A C 1
ATOM 696 O O . THR A 1 101 ? 38.855 8.325 -5.242 1.00 10.71 80 THR A O 1
ATOM 700 N N . LEU A 1 102 ? 39.065 8.546 -2.992 1.00 10.27 81 LEU A N 1
ATOM 701 C CA . LEU A 1 102 ? 38.166 7.433 -2.689 1.00 9.96 81 LEU A CA 1
ATOM 702 C C . LEU A 1 102 ? 36.743 7.832 -2.274 1.00 10.32 81 LEU A C 1
ATOM 703 O O . LEU A 1 102 ? 35.780 7.047 -2.452 1.00 10.29 81 LEU A O 1
ATOM 708 N N . GLY A 1 103 ? 36.606 9.043 -1.728 1.00 11.03 82 GLY A N 1
ATOM 709 C CA . GLY A 1 103 ? 35.308 9.524 -1.256 1.00 11.29 82 GLY A CA 1
ATOM 710 C C . GLY A 1 103 ? 34.960 8.818 0.055 1.00 12.18 82 GLY A C 1
ATOM 711 O O . GLY A 1 103 ? 34.153 7.893 0.066 1.00 12.73 82 GLY A O 1
ATOM 712 N N . ILE A 1 104 ? 35.567 9.281 1.144 1.00 11.54 83 ILE A N 1
ATOM 713 C CA . ILE A 1 104 ? 35.429 8.671 2.484 1.00 11.57 83 ILE A CA 1
ATOM 714 C C . ILE A 1 104 ? 34.289 9.355 3.227 1.00 12.40 83 ILE A C 1
ATOM 715 O O . ILE A 1 104 ? 34.427 10.486 3.657 1.00 13.27 83 ILE A O 1
ATOM 720 N N . PRO A 1 105 ? 33.164 8.645 3.385 1.00 13.38 84 PRO A N 1
ATOM 721 C CA . PRO A 1 105 ? 31.913 9.273 3.840 1.00 14.54 84 PRO A CA 1
ATOM 722 C C . PRO A 1 105 ? 31.771 9.430 5.364 1.00 14.27 84 PRO A C 1
ATOM 723 O O . PRO A 1 105 ? 30.961 10.231 5.813 1.00 15.61 84 PRO A O 1
ATOM 727 N N . GLY A 1 106 ? 32.555 8.685 6.127 1.00 13.45 85 GLY A N 1
ATOM 728 C CA . GLY A 1 106 ? 32.367 8.561 7.585 1.00 11.97 85 GLY A CA 1
ATOM 729 C C . GLY A 1 106 ? 33.366 7.554 8.134 1.00 12.36 85 GLY A C 1
ATOM 730 O O . GLY A 1 106 ? 34.115 6.939 7.366 1.00 11.76 85 GLY A O 1
ATOM 731 N N . PHE A 1 107 ? 33.383 7.401 9.451 1.00 11.73 86 PHE A N 1
ATOM 732 C CA . PHE A 1 107 ? 34.328 6.499 10.135 1.00 11.14 86 PHE A CA 1
ATOM 733 C C . PHE A 1 107 ? 33.580 5.466 10.990 1.00 11.61 86 PHE A C 1
ATOM 734 O O . PHE A 1 107 ? 32.471 5.741 11.481 1.00 12.21 86 PHE A O 1
ATOM 742 N N . PRO A 1 108 ? 34.191 4.279 11.207 1.00 11.08 87 PRO A N 1
ATOM 743 C CA . PRO A 1 108 ? 35.415 3.836 10.545 1.00 10.40 87 PRO A CA 1
ATOM 744 C C . PRO A 1 108 ? 35.062 3.240 9.180 1.00 10.73 87 PRO A C 1
ATOM 745 O O . PRO A 1 108 ? 34.028 2.575 9.037 1.00 11.93 87 PRO A O 1
ATOM 749 N N . THR A 1 109 ? 35.929 3.465 8.204 1.00 9.93 88 THR A N 1
ATOM 750 C CA . THR A 1 109 ? 35.808 2.873 6.889 1.00 9.98 88 THR A CA 1
ATOM 751 C C . THR A 1 109 ? 37.212 2.434 6.486 1.00 10.15 88 THR A C 1
ATOM 752 O O . THR A 1 109 ? 38.187 2.713 7.188 1.00 9.40 88 THR A O 1
ATOM 756 N N . PHE A 1 110 ? 37.320 1.703 5.378 1.00 9.79 89 PHE A N 1
ATOM 757 C CA . PHE A 1 110 ? 38.637 1.271 4.917 1.00 9.60 89 PHE A CA 1
ATOM 758 C C . PHE A 1 110 ? 38.658 1.017 3.431 1.00 9.97 89 PHE A C 1
ATOM 759 O O . PHE A 1 110 ? 37.613 0.813 2.809 1.00 10.08 89 PHE A O 1
ATOM 767 N N . SER A 1 111 ? 39.873 1.039 2.901 1.00 9.52 90 SER A N 1
ATOM 768 C CA . SER A 1 111 ? 40.140 0.773 1.494 1.00 9.36 90 SER A CA 1
ATOM 769 C C . SER A 1 111 ? 41.112 -0.410 1.375 1.00 10.02 90 SER A C 1
ATOM 770 O O . SER A 1 111 ? 42.146 -0.448 2.083 1.00 9.25 90 SER A O 1
ATOM 773 N N . VAL A 1 112 ? 40.787 -1.338 0.468 1.00 9.46 91 VAL A N 1
ATOM 774 C CA . VAL A 1 112 ? 41.663 -2.473 0.156 1.00 10.66 91 VAL A CA 1
ATOM 775 C C . VAL A 1 112 ? 42.491 -2.152 -1.094 1.00 10.52 91 VAL A C 1
ATOM 776 O O . VAL A 1 112 ? 41.948 -2.092 -2.204 1.00 11.27 91 VAL A O 1
ATOM 780 N N . CYS A 1 113 ? 43.787 -1.899 -0.890 1.00 10.02 92 CYS A N 1
ATOM 781 C CA . CYS A 1 113 ? 44.716 -1.586 -1.971 1.00 10.25 92 CYS A CA 1
ATOM 782 C C . CYS A 1 113 ? 44.207 -0.461 -2.885 1.00 9.56 92 CYS A C 1
ATOM 783 O O . CYS A 1 113 ? 44.490 -0.490 -4.083 1.00 9.92 92 CYS A O 1
ATOM 786 N N . ARG A 1 114 ? 43.455 0.503 -2.329 1.00 8.48 93 ARG A N 1
ATOM 787 C CA . ARG A 1 114 ? 42.845 1.594 -3.119 1.00 8.50 93 ARG A CA 1
ATOM 788 C C . ARG A 1 114 ? 42.144 1.100 -4.373 1.00 9.48 93 ARG A C 1
ATOM 789 O O . ARG A 1 114 ? 42.165 1.763 -5.426 1.00 9.52 93 ARG A O 1
ATOM 797 N N . MET A 1 115 ? 41.517 -0.067 -4.273 1.00 11.21 94 MET A N 1
ATOM 798 C CA . MET A 1 115 ? 40.929 -0.682 -5.452 1.00 13.49 94 MET A CA 1
ATOM 799 C C . MET A 1 115 ? 39.537 -0.132 -5.755 1.00 13.18 94 MET A C 1
ATOM 800 O O . MET A 1 115 ? 39.011 -0.293 -6.878 1.00 12.31 94 MET A O 1
ATOM 805 N N . GLU A 1 116 ? 38.943 0.534 -4.772 1.00 12.78 95 GLU A N 1
ATOM 806 C CA . GLU A 1 116 ? 37.598 1.112 -4.933 1.00 13.60 95 GLU A CA 1
ATOM 807 C C . GLU A 1 116 ? 37.593 2.365 -5.804 1.00 14.13 95 GLU A C 1
ATOM 808 O O . GLU A 1 116 ? 38.438 3.257 -5.624 1.00 13.21 95 GLU A O 1
ATOM 814 N N . LYS A 1 117 ? 36.612 2.456 -6.707 1.00 14.89 96 LYS A N 1
ATOM 815 C CA . LYS A 1 117 ? 36.354 3.731 -7.412 1.00 15.63 96 LYS A CA 1
ATOM 816 C C . LYS A 1 117 ? 35.699 4.694 -6.438 1.00 15.19 96 LYS A C 1
ATOM 817 O O . LYS A 1 117 ? 35.054 4.265 -5.497 1.00 14.65 96 LYS A O 1
ATOM 823 N N . LYS A 1 118 ? 35.853 5.989 -6.671 1.00 15.38 97 LYS A N 1
ATOM 824 C CA . LYS A 1 118 ? 35.292 7.001 -5.786 1.00 15.18 97 LYS A CA 1
ATOM 825 C C . LYS A 1 118 ? 33.805 6.765 -5.650 1.00 16.09 97 LYS A C 1
ATOM 826 O O . LYS A 1 118 ? 33.115 6.608 -6.650 1.00 15.08 97 LYS A O 1
ATOM 832 N N . GLY A 1 119 ? 33.331 6.711 -4.410 1.00 16.62 98 GLY A N 1
ATOM 833 C CA . GLY A 1 119 ? 31.893 6.587 -4.152 1.00 18.62 98 GLY A CA 1
ATOM 834 C C . GLY A 1 119 ? 31.450 5.146 -3.957 1.00 19.50 98 GLY A C 1
ATOM 835 O O . GLY A 1 119 ? 30.278 4.895 -3.683 1.00 20.01 98 GLY A O 1
ATOM 836 N N A GLU A 1 120 ? 32.399 4.222 -4.098 0.50 19.98 99 GLU A N 1
ATOM 837 N N B GLU A 1 120 ? 32.379 4.198 -4.119 0.50 19.62 99 GLU A N 1
ATOM 838 C CA A GLU A 1 120 ? 32.153 2.797 -3.912 0.50 20.47 99 GLU A CA 1
ATOM 839 C CA B GLU A 1 120 ? 32.105 2.760 -3.919 0.50 19.74 99 GLU A CA 1
ATOM 840 C C A GLU A 1 120 ? 32.040 2.488 -2.428 0.50 20.42 99 GLU A C 1
ATOM 841 C C B GLU A 1 120 ? 32.282 2.392 -2.449 0.50 19.95 99 GLU A C 1
ATOM 842 O O A GLU A 1 120 ? 32.061 3.394 -1.572 0.50 19.83 99 GLU A O 1
ATOM 843 O O B GLU A 1 120 ? 33.074 3.022 -1.738 0.50 19.17 99 GLU A O 1
ATOM 854 N N A ASN A 1 121 ? 31.929 1.196 -2.134 0.50 19.76 100 ASN A N 1
ATOM 855 N N B ASN A 1 121 ? 31.535 1.381 -1.993 0.50 19.74 100 ASN A N 1
ATOM 856 C CA A ASN A 1 121 ? 31.668 0.714 -0.790 0.50 19.60 100 ASN A CA 1
ATOM 857 C CA B ASN A 1 121 ? 31.382 1.106 -0.560 0.50 19.60 100 ASN A CA 1
ATOM 858 C C A ASN A 1 121 ? 32.970 0.739 0.007 0.50 18.91 100 ASN A C 1
ATOM 859 C C B ASN A 1 121 ? 32.689 0.698 0.121 0.50 18.89 100 ASN A C 1
ATOM 860 O O A ASN A 1 121 ? 33.930 0.062 -0.405 0.50 19.46 100 ASN A O 1
ATOM 861 O O B ASN A 1 121 ? 33.351 -0.284 -0.250 0.50 19.39 100 ASN A O 1
ATOM 870 N N . LEU A 1 122 ? 33.038 1.513 1.106 1.00 18.44 101 LEU A N 1
ATOM 871 C CA . LEU A 1 122 ? 34.232 1.395 1.978 1.00 16.39 101 LEU A CA 1
ATOM 872 C C . LEU A 1 122 ? 33.904 0.824 3.371 1.00 16.17 101 LEU A C 1
ATOM 873 O O . LEU A 1 122 ? 34.652 1.033 4.353 1.00 13.87 101 LEU A O 1
ATOM 878 N N A SER A 1 123 ? 32.798 0.088 3.444 0.50 15.97 102 SER A N 1
ATOM 879 N N B SER A 1 123 ? 32.802 0.083 3.439 0.50 15.70 102 SER A N 1
ATOM 880 C CA A SER A 1 123 ? 32.254 -0.372 4.724 0.50 16.28 102 SER A CA 1
ATOM 881 C CA B SER A 1 123 ? 32.269 -0.408 4.711 0.50 15.71 102 SER A CA 1
ATOM 882 C C A SER A 1 123 ? 33.150 -1.409 5.364 0.50 15.49 102 SER A C 1
ATOM 883 C C B SER A 1 123 ? 33.215 -1.381 5.365 0.50 15.20 102 SER A C 1
ATOM 884 O O A SER A 1 123 ? 33.786 -2.209 4.668 0.50 16.54 102 SER A O 1
ATOM 885 O O B SER A 1 123 ? 33.934 -2.119 4.682 0.50 16.24 102 SER A O 1
ATOM 890 N N . ILE A 1 124 ? 33.209 -1.378 6.693 1.00 15.15 103 ILE A N 1
ATOM 891 C CA . ILE A 1 124 ? 33.882 -2.417 7.470 1.00 14.31 103 ILE A CA 1
ATOM 892 C C . ILE A 1 124 ? 32.739 -3.267 8.057 1.00 14.85 103 ILE A C 1
ATOM 893 O O . ILE A 1 124 ? 32.090 -2.865 9.031 1.00 13.94 103 ILE A O 1
ATOM 898 N N . GLY A 1 125 ? 32.467 -4.405 7.418 1.00 14.90 104 GLY A N 1
ATOM 899 C CA . GLY A 1 125 ? 31.303 -5.240 7.797 1.00 14.87 104 GLY A CA 1
ATOM 900 C C . GLY A 1 125 ? 31.666 -6.232 8.886 1.00 15.32 104 GLY A C 1
ATOM 901 O O . GLY A 1 125 ? 32.570 -5.999 9.699 1.00 14.44 104 GLY A O 1
ATOM 902 N N . ALA A 1 126 ? 30.974 -7.366 8.901 1.00 15.14 105 ALA A N 1
ATOM 903 C CA . ALA A 1 126 ? 31.396 -8.466 9.764 1.00 14.79 105 ALA A CA 1
ATOM 904 C C . ALA A 1 126 ? 32.785 -8.961 9.361 1.00 14.46 105 ALA A C 1
ATOM 905 O O . ALA A 1 126 ? 33.207 -8.779 8.213 1.00 13.86 105 ALA A O 1
ATOM 907 N N . PRO A 1 127 ? 33.520 -9.589 10.299 1.00 14.59 106 PRO A N 1
ATOM 908 C CA . PRO A 1 127 ? 34.835 -10.119 9.951 1.00 15.12 106 PRO A CA 1
ATOM 909 C C . PRO A 1 127 ? 34.866 -10.956 8.668 1.00 14.95 106 PRO A C 1
ATOM 910 O O . PRO A 1 127 ? 35.805 -10.827 7.895 1.00 15.35 106 PRO A O 1
ATOM 914 N N . ILE A 1 128 ? 33.848 -11.785 8.413 1.00 15.97 107 ILE A N 1
ATOM 915 C CA . ILE A 1 128 ? 33.870 -12.572 7.166 1.00 15.43 107 ILE A CA 1
ATOM 916 C C . ILE A 1 128 ? 33.777 -11.683 5.901 1.00 15.12 107 ILE A C 1
ATOM 917 O O . ILE A 1 128 ? 34.420 -11.967 4.898 1.00 15.31 107 ILE A O 1
ATOM 922 N N . ALA A 1 129 ? 33.005 -10.606 5.979 1.00 14.97 108 ALA A N 1
ATOM 923 C CA . ALA A 1 129 ? 32.838 -9.693 4.840 1.00 14.66 108 ALA A CA 1
ATOM 924 C C . ALA A 1 129 ? 34.155 -8.952 4.612 1.00 14.81 108 ALA A C 1
ATOM 925 O O . ALA A 1 129 ? 34.594 -8.784 3.473 1.00 14.24 108 ALA A O 1
ATOM 927 N N . ILE A 1 130 ? 34.793 -8.534 5.702 1.00 13.95 109 ILE A N 1
ATOM 928 C CA . ILE A 1 130 ? 36.135 -7.952 5.613 1.00 14.57 109 ILE A CA 1
ATOM 929 C C . ILE A 1 130 ? 37.125 -8.954 5.010 1.00 15.32 109 ILE A C 1
ATOM 930 O O . ILE A 1 130 ? 37.898 -8.607 4.112 1.00 14.46 109 ILE A O 1
ATOM 935 N N . LYS A 1 131 ? 37.107 -10.200 5.491 1.00 15.09 110 LYS A N 1
ATOM 936 C CA . LYS A 1 131 ? 37.997 -11.221 4.942 1.00 15.99 110 LYS A CA 1
ATOM 937 C C . LYS A 1 131 ? 37.825 -11.364 3.418 1.00 15.53 110 LYS A C 1
ATOM 938 O O . LYS A 1 131 ? 38.808 -11.437 2.674 1.00 15.55 110 LYS A O 1
ATOM 944 N N . ASN A 1 132 ? 36.574 -11.391 2.969 1.00 15.79 111 ASN A N 1
ATOM 945 C CA . ASN A 1 132 ? 36.268 -11.512 1.543 1.00 16.10 111 ASN A CA 1
ATOM 946 C C . ASN A 1 132 ? 36.813 -10.340 0.719 1.00 15.75 111 ASN A C 1
ATOM 947 O O . ASN A 1 132 ? 37.354 -10.549 -0.379 1.00 15.47 111 ASN A O 1
ATOM 952 N N . LYS A 1 133 ? 36.708 -9.128 1.262 1.00 15.33 112 LYS A N 1
ATOM 953 C CA . LYS A 1 133 ? 37.304 -7.935 0.619 1.00 15.18 112 LYS A CA 1
ATOM 954 C C . LYS A 1 133 ? 38.823 -8.069 0.535 1.00 14.66 112 LYS A C 1
ATOM 955 O O . LYS A 1 133 ? 39.421 -7.763 -0.515 1.00 13.98 112 LYS A O 1
ATOM 961 N N . ILE A 1 134 ? 39.450 -8.543 1.620 1.00 13.96 113 ILE A N 1
ATOM 962 C CA . ILE A 1 134 ? 40.900 -8.779 1.633 1.00 13.76 113 ILE A CA 1
ATOM 963 C C . ILE A 1 134 ? 41.294 -9.808 0.569 1.00 14.62 113 ILE A C 1
ATOM 964 O O . ILE A 1 134 ? 42.250 -9.608 -0.175 1.00 14.16 113 ILE A O 1
ATOM 969 N N . MET A 1 135 ? 40.529 -10.892 0.475 1.00 14.90 114 MET A N 1
ATOM 970 C CA . MET A 1 135 ? 40.862 -11.946 -0.480 1.00 16.04 114 MET A CA 1
ATOM 971 C C . MET A 1 135 ? 40.714 -11.460 -1.923 1.00 16.40 114 MET A C 1
ATOM 972 O O . MET A 1 135 ? 41.480 -11.870 -2.804 1.00 17.17 114 MET A O 1
ATOM 977 N N A LYS A 1 136 ? 39.770 -10.555 -2.148 0.50 16.82 115 LYS A N 1
ATOM 978 N N B LYS A 1 136 ? 39.762 -10.561 -2.166 0.50 16.76 115 LYS A N 1
ATOM 979 C CA A LYS A 1 136 ? 39.606 -9.921 -3.446 0.50 17.44 115 LYS A CA 1
ATOM 980 C CA B LYS A 1 136 ? 39.625 -9.943 -3.487 0.50 17.24 115 LYS A CA 1
ATOM 981 C C A LYS A 1 136 ? 40.853 -9.092 -3.766 0.50 17.37 115 LYS A C 1
ATOM 982 C C B LYS A 1 136 ? 40.849 -9.067 -3.783 0.50 17.29 115 LYS A C 1
ATOM 983 O O A LYS A 1 136 ? 41.339 -9.080 -4.901 0.50 17.16 115 LYS A O 1
ATOM 984 O O B LYS A 1 136 ? 41.313 -8.991 -4.925 0.50 17.07 115 LYS A O 1
ATOM 995 N N . GLY A 1 137 ? 41.374 -8.422 -2.746 1.00 17.60 116 GLY A N 1
ATOM 996 C CA . GLY A 1 137 ? 42.644 -7.688 -2.851 1.00 17.34 116 GLY A CA 1
ATOM 997 C C . GLY A 1 137 ? 43.792 -8.592 -3.249 1.00 17.65 116 GLY A C 1
ATOM 998 O O . GLY A 1 137 ? 44.642 -8.197 -4.053 1.00 16.75 116 GLY A O 1
ATOM 999 N N . PHE A 1 138 ? 43.813 -9.818 -2.700 1.00 17.25 117 PHE A N 1
ATOM 1000 C CA . PHE A 1 138 ? 44.824 -10.793 -3.082 1.00 17.54 117 PHE A CA 1
ATOM 1001 C C . PHE A 1 138 ? 44.734 -11.296 -4.523 1.00 18.34 117 PHE A C 1
ATOM 1002 O O . PHE A 1 138 ? 45.772 -11.624 -5.118 1.00 17.25 117 PHE A O 1
ATOM 1010 N N . GLY A 1 139 ? 43.514 -11.357 -5.057 1.00 19.03 118 GLY A N 1
ATOM 1011 C CA . GLY A 1 139 ? 43.279 -11.873 -6.421 1.00 20.63 118 GLY A CA 1
ATOM 1012 C C . GLY A 1 139 ? 43.845 -13.275 -6.582 1.00 20.65 118 GLY A C 1
ATOM 1013 O O . GLY A 1 139 ? 43.615 -14.149 -5.735 1.00 22.08 118 GLY A O 1
ATOM 1014 N N . ASP A 1 140 ? 44.625 -13.495 -7.639 1.00 21.55 119 ASP A N 1
ATOM 1015 C CA . ASP A 1 140 ? 45.280 -14.800 -7.837 1.00 21.01 119 ASP A CA 1
ATOM 1016 C C . ASP A 1 140 ? 46.562 -14.987 -7.004 1.00 20.94 119 ASP A C 1
ATOM 1017 O O . ASP A 1 140 ? 47.292 -15.970 -7.183 1.00 21.76 119 ASP A O 1
ATOM 1022 N N . GLY A 1 141 ? 46.850 -14.033 -6.110 1.00 19.81 120 GLY A N 1
ATOM 1023 C CA . GLY A 1 141 ? 48.019 -14.090 -5.230 1.00 18.71 120 GLY A CA 1
ATOM 1024 C C . GLY A 1 141 ? 49.300 -13.514 -5.820 1.00 17.53 120 GLY A C 1
ATOM 1025 O O . GLY A 1 141 ? 50.340 -13.505 -5.157 1.00 17.58 120 GLY A O 1
ATOM 1026 N N . THR A 1 142 ? 49.220 -13.040 -7.064 1.00 17.15 121 THR A N 1
ATOM 1027 C CA . THR A 1 142 ? 50.380 -12.497 -7.757 1.00 17.21 121 THR A CA 1
ATOM 1028 C C . THR A 1 142 ? 50.209 -11.012 -8.086 1.00 15.66 121 THR A C 1
ATOM 1029 O O . THR A 1 142 ? 49.102 -10.474 -8.096 1.00 15.29 121 THR A O 1
ATOM 1033 N N . ALA A 1 143 ? 51.312 -10.375 -8.426 1.00 15.19 122 ALA A N 1
ATOM 1034 C CA . ALA A 1 143 ? 51.313 -8.936 -8.674 1.00 14.76 122 ALA A CA 1
ATOM 1035 C C . ALA A 1 143 ? 52.423 -8.623 -9.666 1.00 14.32 122 ALA A C 1
ATOM 1036 O O . ALA A 1 143 ? 53.438 -9.347 -9.716 1.00 15.11 122 ALA A O 1
ATOM 1038 N N . PRO A 1 144 ? 52.243 -7.573 -10.489 1.00 12.79 123 PRO A N 1
ATOM 1039 C CA . PRO A 1 144 ? 53.244 -7.174 -11.479 1.00 12.67 123 PRO A CA 1
ATOM 1040 C C . PRO A 1 144 ? 54.334 -6.221 -10.956 1.00 12.64 123 PRO A C 1
ATOM 1041 O O . PRO A 1 144 ? 55.035 -5.620 -11.745 1.00 13.67 123 PRO A O 1
ATOM 1045 N N . ALA A 1 145 ? 54.453 -6.088 -9.634 1.00 12.14 124 ALA A N 1
ATOM 1046 C CA . ALA A 1 145 ? 55.555 -5.332 -9.025 1.00 11.87 124 ALA A CA 1
ATOM 1047 C C . ALA A 1 145 ? 55.913 -5.955 -7.698 1.00 12.26 124 ALA A C 1
ATOM 1048 O O . ALA A 1 145 ? 55.126 -6.732 -7.129 1.00 12.31 124 ALA A O 1
ATOM 1050 N N . GLU A 1 146 ? 57.109 -5.626 -7.209 1.00 12.41 125 GLU A N 1
ATOM 1051 C CA . GLU A 1 146 ? 57.549 -6.072 -5.897 1.00 14.99 125 GLU A CA 1
ATOM 1052 C C . GLU A 1 146 ? 58.375 -4.940 -5.311 1.00 14.07 125 GLU A C 1
ATOM 1053 O O . GLU A 1 146 ? 59.038 -4.188 -6.050 1.00 13.21 125 GLU A O 1
ATOM 1059 N N . VAL A 1 147 ? 58.320 -4.814 -3.989 1.00 13.08 126 VAL A N 1
ATOM 1060 C CA . VAL A 1 147 ? 59.172 -3.849 -3.302 1.00 13.11 126 VAL A CA 1
ATOM 1061 C C . VAL A 1 147 ? 59.699 -4.453 -2.016 1.00 12.71 126 VAL A C 1
ATOM 1062 O O . VAL A 1 147 ? 58.934 -5.015 -1.207 1.00 12.42 126 VAL A O 1
ATOM 1066 N N . ASN A 1 148 ? 61.015 -4.349 -1.881 1.00 13.16 127 ASN A N 1
ATOM 1067 C CA . ASN A 1 148 ? 61.777 -4.903 -0.767 1.00 14.39 127 ASN A CA 1
ATOM 1068 C C . ASN A 1 148 ? 62.362 -3.741 0.020 1.00 13.91 127 ASN A C 1
ATOM 1069 O O . ASN A 1 148 ? 62.738 -2.721 -0.562 1.00 13.55 127 ASN A O 1
ATOM 1074 N N . LEU A 1 149 ? 62.472 -3.924 1.334 1.00 13.78 128 LEU A N 1
ATOM 1075 C CA . LEU A 1 149 ? 62.915 -2.858 2.225 1.00 13.27 128 LEU A CA 1
ATOM 1076 C C . LEU A 1 149 ? 64.141 -3.284 3.010 1.00 13.09 128 LEU A C 1
ATOM 1077 O O . LEU A 1 149 ? 64.192 -4.406 3.566 1.00 12.62 128 LEU A O 1
ATOM 1082 N N . LYS A 1 150 ? 65.135 -2.399 3.027 1.00 13.02 129 LYS A N 1
ATOM 1083 C CA . LYS A 1 150 ? 66.272 -2.533 3.928 1.00 12.50 129 LYS A CA 1
ATOM 1084 C C . LYS A 1 150 ? 66.303 -1.278 4.784 1.00 11.32 129 LYS A C 1
ATOM 1085 O O . LYS A 1 150 ? 66.505 -0.163 4.279 1.00 11.36 129 LYS A O 1
ATOM 1091 N N . LEU A 1 151 ? 66.099 -1.471 6.076 1.00 10.28 130 LEU A N 1
ATOM 1092 C CA . LEU A 1 151 ? 66.064 -0.357 7.014 1.00 9.97 130 LEU A CA 1
ATOM 1093 C C . LEU A 1 151 ? 67.321 -0.330 7.859 1.00 10.57 130 LEU A C 1
ATOM 1094 O O . LEU A 1 151 ? 67.891 -1.386 8.149 1.00 10.82 130 LEU A O 1
ATOM 1099 N N . THR A 1 152 ? 67.702 0.869 8.305 1.00 10.07 131 THR A N 1
ATOM 1100 C CA . THR A 1 152 ? 68.669 0.984 9.422 1.00 11.22 131 THR A CA 1
ATOM 1101 C C . THR A 1 152 ? 68.101 1.964 10.431 1.00 10.94 131 THR A C 1
ATOM 1102 O O . THR A 1 152 ? 67.417 2.927 10.063 1.00 11.60 131 THR A O 1
ATOM 1106 N N . LYS A 1 153 ? 68.357 1.731 11.712 1.00 11.30 132 LYS A N 1
ATOM 1107 C CA . LYS A 1 153 ? 67.855 2.648 12.730 1.00 12.35 132 LYS A CA 1
ATOM 1108 C C . LYS A 1 153 ? 68.919 3.565 13.302 1.00 12.79 132 LYS A C 1
ATOM 1109 O O . LYS A 1 153 ? 70.069 3.163 13.447 1.00 13.05 132 LYS A O 1
ATOM 1115 N N . GLY A 1 154 ? 68.511 4.794 13.607 1.00 13.49 133 GLY A N 1
ATOM 1116 C CA . GLY A 1 154 ? 69.397 5.779 14.226 1.00 14.68 133 GLY A CA 1
ATOM 1117 C C . GLY A 1 154 ? 69.614 5.360 15.655 1.00 14.90 133 GLY A C 1
ATOM 1118 O O . GLY A 1 154 ? 68.810 4.612 16.185 1.00 15.33 133 GLY A O 1
ATOM 1119 N N . ALA A 1 155 ? 70.696 5.840 16.261 1.00 15.69 134 ALA A N 1
ATOM 1120 C CA . ALA A 1 155 ? 71.087 5.375 17.601 1.00 16.22 134 ALA A CA 1
ATOM 1121 C C . ALA A 1 155 ? 70.319 6.078 18.723 1.00 16.83 134 ALA A C 1
ATOM 1122 O O . ALA A 1 155 ? 70.082 5.496 19.793 1.00 16.89 134 ALA A O 1
ATOM 1124 N N . THR A 1 156 ? 69.941 7.326 18.465 1.00 17.05 135 THR A N 1
ATOM 1125 C CA . THR A 1 156 ? 69.280 8.182 19.440 1.00 17.91 135 THR A CA 1
ATOM 1126 C C . THR A 1 156 ? 68.204 8.973 18.700 1.00 19.03 135 THR A C 1
ATOM 1127 O O . THR A 1 156 ? 68.172 8.962 17.472 1.00 18.19 135 THR A O 1
ATOM 1131 N N . PRO A 1 157 ? 67.307 9.651 19.437 1.00 20.19 136 PRO A N 1
ATOM 1132 C CA . PRO A 1 157 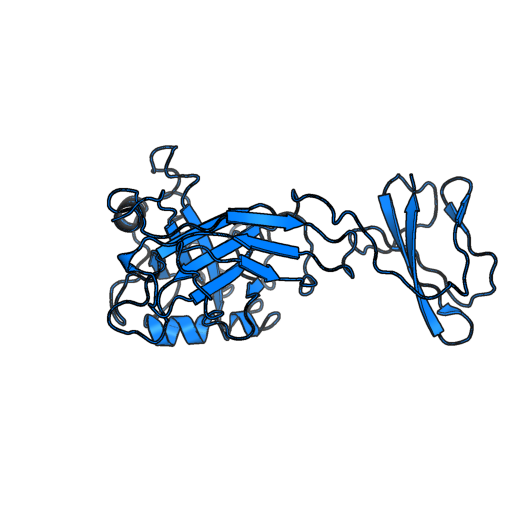? 66.212 10.387 18.785 1.00 21.05 136 PRO A CA 1
ATOM 1133 C C . PRO A 1 157 ? 66.653 11.468 17.797 1.00 21.72 136 PRO A C 1
ATOM 1134 O O . PRO A 1 157 ? 65.862 11.860 16.907 1.00 22.79 136 PRO A O 1
ATOM 1138 N N A GLU A 1 158 ? 67.892 11.947 17.914 0.50 21.33 137 GLU A N 1
ATOM 1139 N N B GLU A 1 158 ? 67.889 11.931 17.956 0.50 21.62 137 GLU A N 1
ATOM 1140 C CA A GLU A 1 158 ? 68.381 12.984 16.994 0.50 21.76 137 GLU A CA 1
ATOM 1141 C CA B GLU A 1 158 ? 68.467 12.955 17.099 0.50 22.41 137 GLU A CA 1
ATOM 1142 C C A GLU A 1 158 ? 69.266 12.453 15.862 0.50 21.05 137 GLU A C 1
ATOM 1143 C C B GLU A 1 158 ? 68.833 12.393 15.722 0.50 21.37 137 GLU A C 1
ATOM 1144 O O A GLU A 1 158 ? 69.920 13.228 15.142 0.50 20.94 137 GLU A O 1
ATOM 1145 O O B GLU A 1 158 ? 68.696 13.082 14.703 0.50 21.41 137 GLU A O 1
ATOM 1156 N N . ASP A 1 159 ? 69.266 11.129 15.708 1.00 20.38 138 ASP A N 1
ATOM 1157 C CA . ASP A 1 159 ? 69.850 10.477 14.539 1.00 18.58 138 ASP A CA 1
ATOM 1158 C C . ASP A 1 159 ? 68.772 10.161 13.523 1.00 17.02 138 ASP A C 1
ATOM 1159 O O . ASP A 1 159 ? 67.624 9.969 13.900 1.00 17.45 138 ASP A O 1
ATOM 1164 N N . VAL A 1 160 ? 69.145 10.141 12.252 1.00 14.96 139 VAL A N 1
ATOM 1165 C CA . VAL A 1 160 ? 68.219 9.689 11.206 1.00 14.19 139 VAL A CA 1
ATOM 1166 C C . VAL A 1 160 ? 68.155 8.161 11.176 1.00 13.43 139 VAL A C 1
ATOM 1167 O O . VAL A 1 160 ? 69.101 7.473 11.583 1.00 13.03 139 VAL A O 1
ATOM 1171 N N . CYS A 1 161 ? 67.013 7.646 10.730 1.00 12.82 140 CYS A N 1
ATOM 1172 C CA . CYS A 1 161 ? 66.892 6.276 10.288 1.00 11.46 140 CYS A CA 1
ATOM 1173 C C . CYS A 1 161 ? 66.998 6.316 8.768 1.00 11.66 140 CYS A C 1
ATOM 1174 O O . CYS A 1 161 ? 66.888 7.376 8.156 1.00 11.80 140 CYS A O 1
ATOM 1177 N N . THR A 1 162 ? 67.223 5.171 8.150 1.00 11.00 141 THR A N 1
ATOM 1178 C CA . THR A 1 162 ? 67.231 5.101 6.691 1.00 11.46 141 THR A CA 1
ATOM 1179 C C . THR A 1 162 ? 66.331 3.954 6.215 1.00 11.13 141 THR A C 1
ATOM 1180 O O . THR A 1 162 ? 66.099 2.979 6.934 1.00 11.04 141 THR A O 1
ATOM 1184 N N . ALA A 1 163 ? 65.845 4.084 4.989 1.00 11.17 142 ALA A N 1
ATOM 1185 C CA . ALA A 1 163 ? 65.016 3.057 4.377 1.00 11.48 142 ALA A CA 1
ATOM 1186 C C . ALA A 1 163 ? 65.392 3.022 2.906 1.00 12.37 142 ALA A C 1
ATOM 1187 O O . ALA A 1 163 ? 65.342 4.041 2.207 1.00 13.32 142 ALA A O 1
ATOM 1189 N N . THR A 1 164 ? 65.826 1.857 2.450 1.00 11.79 143 THR A N 1
ATOM 1190 C CA . THR A 1 164 ? 66.156 1.684 1.047 1.00 12.24 143 THR A CA 1
ATOM 1191 C C . THR A 1 164 ? 65.114 0.737 0.455 1.00 12.07 143 THR A C 1
ATOM 1192 O O . THR A 1 164 ? 64.939 -0.391 0.941 1.00 12.78 143 THR A O 1
ATOM 1196 N N . PHE A 1 165 ? 64.406 1.224 -0.570 1.00 12.40 144 PHE A N 1
ATOM 1197 C CA . PHE A 1 165 ? 63.333 0.484 -1.213 1.00 11.95 144 PHE A CA 1
ATOM 1198 C C . PHE A 1 165 ? 63.831 0.097 -2.572 1.00 13.18 144 PHE A C 1
ATOM 1199 O O . PHE A 1 165 ? 64.193 0.959 -3.369 1.00 13.85 144 PHE A O 1
ATOM 1207 N N . THR A 1 166 ? 63.887 -1.200 -2.819 1.00 14.19 145 THR A N 1
ATOM 1208 C CA . THR A 1 166 ? 64.370 -1.701 -4.096 1.00 14.38 145 THR A CA 1
ATOM 1209 C C . THR A 1 166 ? 63.329 -2.663 -4.614 1.00 14.07 145 THR A C 1
ATOM 1210 O O . THR A 1 166 ? 62.734 -3.418 -3.853 1.00 13.73 145 THR A O 1
ATOM 1214 N N . GLY A 1 167 ? 63.124 -2.654 -5.916 1.00 13.36 146 GLY A N 1
ATOM 1215 C CA . GLY A 1 167 ? 62.115 -3.539 -6.459 1.00 13.64 146 GLY A CA 1
ATOM 1216 C C . GLY A 1 167 ? 62.177 -3.682 -7.952 1.00 13.97 146 GLY A C 1
ATOM 1217 O O . GLY A 1 167 ? 63.131 -3.244 -8.603 1.00 13.20 146 GLY A O 1
ATOM 1218 N N A LYS A 1 168 ? 61.154 -4.322 -8.508 0.50 13.94 147 LYS A N 1
ATOM 1219 N N B LYS A 1 168 ? 61.119 -4.273 -8.492 0.50 14.07 147 LYS A N 1
ATOM 1220 C CA A LYS A 1 168 ? 61.076 -4.544 -9.945 0.50 14.04 147 LYS A CA 1
ATOM 1221 C CA B LYS A 1 168 ? 61.039 -4.573 -9.902 0.50 14.38 147 LYS A CA 1
ATOM 1222 C C A LYS A 1 168 ? 59.627 -4.574 -10.360 0.50 14.01 147 LYS A C 1
ATOM 1223 C C B LYS A 1 168 ? 59.589 -4.413 -10.315 0.50 14.12 147 LYS A C 1
ATOM 1224 O O A LYS A 1 168 ? 58.775 -4.967 -9.578 0.50 13.80 147 LYS A O 1
ATOM 1225 O O B LYS A 1 168 ? 58.700 -4.467 -9.477 0.50 13.73 147 LYS A O 1
ATOM 1236 N N . VAL A 1 169 ? 59.363 -4.166 -11.599 1.00 14.33 148 VAL A N 1
ATOM 1237 C CA . VAL A 1 169 ? 58.025 -4.241 -12.168 1.00 14.07 148 VAL A CA 1
ATOM 1238 C C . VAL A 1 169 ? 58.106 -5.101 -13.438 1.00 14.36 148 VAL A C 1
ATOM 1239 O O . VAL A 1 169 ? 59.143 -5.135 -14.111 1.00 14.73 148 VAL A O 1
ATOM 1243 N N . ASP A 1 170 ? 57.020 -5.797 -13.734 1.00 14.70 149 ASP A N 1
ATOM 1244 C CA . ASP A 1 170 ? 56.903 -6.558 -14.968 1.00 15.52 149 ASP A CA 1
ATOM 1245 C C . ASP A 1 170 ? 56.944 -5.654 -16.193 1.00 15.16 149 ASP A C 1
ATOM 1246 O O . ASP A 1 170 ? 56.628 -4.454 -16.115 1.00 14.55 149 ASP A O 1
ATOM 1251 N N . ALA A 1 171 ? 57.286 -6.249 -17.342 1.00 14.99 150 ALA A N 1
ATOM 1252 C CA . ALA A 1 171 ? 57.425 -5.507 -18.611 1.00 15.92 150 ALA A CA 1
ATOM 1253 C C . ALA A 1 171 ? 56.251 -4.592 -18.978 1.00 16.14 150 ALA A C 1
ATOM 1254 O O . ALA A 1 171 ? 56.440 -3.489 -19.514 1.00 16.33 150 ALA A O 1
ATOM 1256 N N . ASP A 1 172 ? 55.038 -5.046 -18.692 1.00 16.36 151 ASP A N 1
ATOM 1257 C CA . ASP A 1 172 ? 53.848 -4.313 -19.082 1.00 16.71 151 ASP A CA 1
ATOM 1258 C C . ASP A 1 172 ? 53.686 -2.994 -18.315 1.00 16.51 151 ASP A C 1
ATOM 1259 O O . ASP A 1 172 ? 52.955 -2.093 -18.745 1.00 15.56 151 ASP A O 1
ATOM 1264 N N . LEU A 1 173 ? 54.397 -2.878 -17.197 1.00 15.87 152 LEU A N 1
ATOM 1265 C CA . LEU A 1 173 ? 54.324 -1.683 -16.377 1.00 16.43 152 LEU A CA 1
ATOM 1266 C C . LEU A 1 173 ? 55.444 -0.679 -16.675 1.00 16.50 152 LEU A C 1
ATOM 1267 O O . LEU A 1 173 ? 55.372 0.488 -16.259 1.00 16.15 152 LEU A O 1
ATOM 1272 N N . ILE A 1 174 ? 56.480 -1.119 -17.388 1.00 16.17 153 ILE A N 1
ATOM 1273 C CA . ILE A 1 174 ? 57.663 -0.263 -17.591 1.00 16.87 153 ILE A CA 1
ATOM 1274 C C . ILE A 1 174 ? 57.281 0.929 -18.470 1.00 17.14 153 ILE A C 1
ATOM 1275 O O . ILE A 1 174 ? 56.761 0.749 -19.575 1.00 17.78 153 ILE A O 1
ATOM 1280 N N . GLY A 1 175 ? 57.521 2.140 -17.968 1.00 16.36 154 GLY A N 1
ATOM 1281 C CA . GLY A 1 175 ? 57.080 3.343 -18.674 1.00 16.23 154 GLY A CA 1
ATOM 1282 C C . GLY A 1 175 ? 55.827 4.006 -18.135 1.00 15.63 154 GLY A C 1
ATOM 1283 O O . GLY A 1 175 ? 55.582 5.192 -18.407 1.00 16.71 154 GLY A O 1
ATOM 1284 N N A LYS A 1 176 ? 55.032 3.260 -17.369 0.50 15.00 155 LYS A N 1
ATOM 1285 N N B LYS A 1 176 ? 55.023 3.264 -17.378 0.50 15.35 155 LYS A N 1
ATOM 1286 C CA A LYS A 1 176 ? 53.819 3.803 -16.762 0.50 13.98 155 LYS A CA 1
ATOM 1287 C CA B LYS A 1 176 ? 53.811 3.831 -16.796 0.50 14.66 155 LYS A CA 1
ATOM 1288 C C A LYS A 1 176 ? 54.172 4.713 -15.590 0.50 14.22 155 LYS A C 1
ATOM 1289 C C B LYS A 1 176 ? 54.164 4.711 -15.601 0.50 14.57 155 LYS A C 1
ATOM 1290 O O A LYS A 1 176 ? 55.226 4.524 -14.969 0.50 13.98 155 LYS A O 1
ATOM 1291 O O B LYS A 1 176 ? 55.209 4.496 -14.972 0.50 14.32 155 LYS A O 1
ATOM 1302 N N . PRO A 1 177 ? 53.314 5.712 -15.294 1.00 14.44 156 PRO A N 1
ATOM 1303 C CA . PRO A 1 177 ? 53.604 6.580 -14.139 1.00 14.51 156 PRO A CA 1
ATOM 1304 C C . PRO A 1 177 ? 53.293 5.810 -12.886 1.00 15.14 156 PRO A C 1
ATOM 1305 O O . PRO A 1 177 ? 52.128 5.618 -12.544 1.00 16.58 156 PRO A O 1
ATOM 1309 N N . LEU A 1 178 ? 54.339 5.315 -12.250 1.00 13.77 157 LEU A N 1
ATOM 1310 C CA . LEU A 1 178 ? 54.168 4.512 -11.044 1.00 13.38 157 LEU A CA 1
ATOM 1311 C C . LEU A 1 178 ? 54.720 5.337 -9.900 1.00 12.80 157 LEU A C 1
ATOM 1312 O O . LEU A 1 178 ? 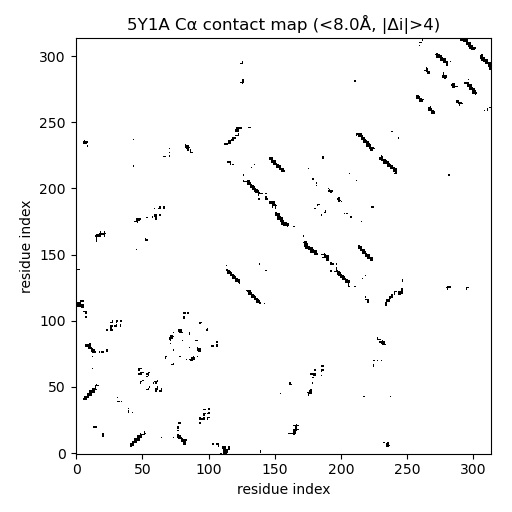55.715 6.049 -10.063 1.00 11.54 157 LEU A O 1
ATOM 1317 N N . MET A 1 179 ? 54.080 5.195 -8.741 1.00 11.15 158 MET A N 1
ATOM 1318 C CA . MET A 1 179 ? 54.413 5.987 -7.572 1.00 10.70 158 MET A CA 1
ATOM 1319 C C . MET A 1 179 ? 54.877 5.064 -6.446 1.00 10.30 158 MET A C 1
ATOM 1320 O O . MET A 1 179 ? 54.473 3.908 -6.379 1.00 10.56 158 MET A O 1
ATOM 1325 N N . LEU A 1 180 ? 55.728 5.582 -5.571 1.00 9.41 159 LEU A N 1
ATOM 1326 C CA . LEU A 1 180 ? 56.009 4.884 -4.322 1.00 9.09 159 LEU A CA 1
ATOM 1327 C C . LEU A 1 180 ? 55.646 5.754 -3.114 1.00 8.96 159 LEU A C 1
ATOM 1328 O O . LEU A 1 180 ? 56.008 6.952 -3.045 1.00 9.48 159 LEU A O 1
ATOM 1333 N N . THR A 1 181 ? 54.877 5.163 -2.199 1.00 8.37 160 THR A N 1
ATOM 1334 C CA . THR A 1 181 ? 54.554 5.813 -0.929 1.00 8.91 160 THR A CA 1
ATOM 1335 C C . THR A 1 181 ? 55.123 4.962 0.199 1.00 9.80 160 THR A C 1
ATOM 1336 O O . THR A 1 181 ? 55.047 3.729 0.158 1.00 9.50 160 THR A O 1
ATOM 1340 N N . ALA A 1 182 ? 55.691 5.614 1.208 1.00 8.34 161 ALA A N 1
ATOM 1341 C CA . ALA A 1 182 ? 56.140 4.881 2.395 1.00 8.85 161 ALA A CA 1
ATOM 1342 C C . ALA A 1 182 ? 55.620 5.581 3.653 1.00 9.31 161 ALA A C 1
ATOM 1343 O O . ALA A 1 182 ? 55.645 6.837 3.765 1.00 8.83 161 ALA A O 1
ATOM 1345 N N . TYR A 1 183 ? 55.177 4.758 4.595 1.00 8.55 162 TYR A N 1
ATOM 1346 C CA . TYR A 1 183 ? 54.690 5.208 5.888 1.00 9.02 162 TYR A CA 1
ATOM 1347 C C . TYR A 1 183 ? 55.595 4.697 7.009 1.00 9.63 162 TYR A C 1
ATOM 1348 O O . TYR A 1 183 ? 56.124 3.572 6.943 1.00 9.97 162 TYR A O 1
ATOM 1357 N N . VAL A 1 184 ? 55.767 5.536 8.034 1.00 9.60 163 VAL A N 1
ATOM 1358 C CA . VAL A 1 184 ? 56.231 5.042 9.332 1.00 9.16 163 VAL A CA 1
ATOM 1359 C C . VAL A 1 184 ? 54.976 4.792 10.192 1.00 9.84 163 VAL A C 1
ATOM 1360 O O . VAL A 1 184 ? 54.164 5.700 10.397 1.00 9.29 163 VAL A O 1
ATOM 1364 N N . LEU A 1 185 ? 54.844 3.557 10.676 1.00 9.04 164 LEU A N 1
ATOM 1365 C CA . LEU A 1 185 ? 53.663 3.062 11.394 1.00 9.17 164 LEU A CA 1
ATOM 1366 C C . LEU A 1 185 ? 54.053 2.829 12.838 1.00 9.56 164 LEU A C 1
ATOM 1367 O O . LEU A 1 185 ? 55.099 2.266 13.089 1.00 10.53 164 LEU A O 1
ATOM 1372 N N A LYS A 1 186 ? 53.217 3.274 13.770 0.50 9.83 165 LYS A N 1
ATOM 1373 N N B LYS A 1 186 ? 53.216 3.293 13.760 0.50 9.18 165 LYS A N 1
ATOM 1374 C CA A LYS A 1 186 ? 53.488 3.137 15.211 0.50 9.83 165 LYS A CA 1
ATOM 1375 C CA B LYS A 1 186 ? 53.440 3.145 15.205 0.50 8.68 165 LYS A CA 1
ATOM 1376 C C A LYS A 1 186 ? 52.492 2.156 15.824 0.50 9.95 165 LYS A C 1
ATOM 1377 C C B LYS A 1 186 ? 52.481 2.074 15.725 0.50 9.24 165 LYS A C 1
ATOM 1378 O O A LYS A 1 186 ? 51.274 2.331 15.674 0.50 10.05 165 LYS A O 1
ATOM 1379 O O B LYS A 1 186 ? 51.281 2.099 15.406 0.50 9.39 165 LYS A O 1
ATOM 1390 N N . ASN A 1 187 ? 53.020 1.128 16.498 1.00 9.69 166 ASN A N 1
ATOM 1391 C CA . ASN A 1 187 ? 52.202 0.114 17.201 1.00 9.70 166 ASN A CA 1
ATOM 1392 C C . ASN A 1 187 ? 52.224 0.352 18.688 1.00 10.40 166 ASN A C 1
ATOM 1393 O O . ASN A 1 187 ? 53.078 1.120 19.175 1.00 10.40 166 ASN A O 1
ATOM 1398 N N . ASN A 1 188 ? 51.319 -0.323 19.410 1.00 9.58 167 ASN A N 1
ATOM 1399 C CA . ASN A 1 188 ? 51.189 -0.144 20.866 1.00 10.64 167 ASN A CA 1
ATOM 1400 C C . ASN A 1 188 ? 51.266 1.308 21.290 1.00 11.22 167 ASN A C 1
ATOM 1401 O O . ASN A 1 188 ? 52.032 1.693 22.206 1.00 12.48 167 ASN A O 1
ATOM 1406 N N . MET A 1 189 ? 50.454 2.122 20.641 1.00 10.34 168 MET A N 1
ATOM 1407 C CA . MET A 1 189 ? 50.559 3.546 20.787 1.00 10.60 168 MET A CA 1
ATOM 1408 C C . MET A 1 189 ? 49.505 4.081 21.729 1.00 11.48 168 MET A C 1
ATOM 1409 O O . MET A 1 189 ? 48.320 3.856 21.528 1.00 11.44 168 MET A O 1
ATOM 1414 N N . LYS A 1 190 ? 49.936 4.823 22.743 1.00 12.77 169 LYS A N 1
ATOM 1415 C CA . LYS A 1 190 ? 48.983 5.489 23.623 1.00 14.70 169 LYS A CA 1
ATOM 1416 C C . LYS A 1 190 ? 48.251 6.585 22.839 1.00 13.37 169 LYS A C 1
ATOM 1417 O O . LYS A 1 190 ? 48.903 7.414 22.202 1.00 14.20 169 LYS A O 1
ATOM 1423 N N . PRO A 1 191 ? 46.907 6.572 22.855 1.00 13.12 170 PRO A N 1
ATOM 1424 C CA . PRO A 1 191 ? 46.171 7.654 22.187 1.00 13.12 170 PRO A CA 1
ATOM 1425 C C . PRO A 1 191 ? 46.557 9.042 22.708 1.00 13.95 170 PRO A C 1
ATOM 1426 O O . PRO A 1 191 ? 46.999 9.173 23.862 1.00 13.68 170 PRO A O 1
ATOM 1430 N N . ILE A 1 192 ? 46.412 10.060 21.855 1.00 13.52 171 ILE A N 1
ATOM 1431 C CA . ILE A 1 192 ? 46.773 11.435 22.218 1.00 14.37 171 ILE A CA 1
ATOM 1432 C C . ILE A 1 192 ? 45.726 11.980 23.203 1.00 14.94 171 ILE A C 1
ATOM 1433 O O . ILE A 1 192 ? 46.071 12.584 24.227 1.00 14.88 171 ILE A O 1
ATOM 1438 N N . ASN A 1 193 ? 44.458 11.748 22.877 1.00 15.44 172 ASN A N 1
ATOM 1439 C CA . ASN A 1 193 ? 43.328 11.909 23.792 1.00 16.45 172 ASN A CA 1
ATOM 1440 C C . ASN A 1 193 ? 42.648 10.551 23.919 1.00 16.44 172 ASN A C 1
ATOM 1441 O O . ASN A 1 193 ? 42.711 9.747 22.970 1.00 17.31 172 ASN A O 1
ATOM 1446 N N . PRO A 1 194 ? 42.014 10.253 25.078 1.00 16.23 173 PRO A N 1
ATOM 1447 C CA . PRO A 1 194 ? 41.427 8.911 25.198 1.00 15.97 173 PRO A CA 1
ATOM 1448 C C . PRO A 1 194 ? 40.515 8.538 24.037 1.00 15.11 173 PRO A C 1
ATOM 1449 O O . PRO A 1 194 ? 39.703 9.358 23.574 1.00 14.27 173 PRO A O 1
ATOM 1453 N N . GLN A 1 195 ? 40.709 7.317 23.532 1.00 14.45 174 GLN A N 1
ATOM 1454 C CA . GLN A 1 195 ? 39.920 6.828 22.413 1.00 13.22 174 GLN A CA 1
ATOM 1455 C C . GLN A 1 195 ? 38.464 6.594 22.848 1.00 13.32 174 GLN A C 1
ATOM 1456 O O . GLN A 1 195 ? 38.198 5.813 23.780 1.00 13.32 174 GLN A O 1
ATOM 1462 N N . ASN A 1 196 ? 37.533 7.265 22.174 1.00 12.14 175 ASN A N 1
ATOM 1463 C CA . ASN A 1 196 ? 36.098 7.034 22.394 1.00 12.51 175 ASN A CA 1
ATOM 1464 C C . ASN A 1 196 ? 35.773 5.576 22.044 1.00 12.89 175 ASN A C 1
ATOM 1465 O O . ASN A 1 196 ? 36.232 5.046 21.023 1.00 12.00 175 ASN A O 1
ATOM 1470 N N . GLY A 1 197 ? 34.995 4.927 22.909 1.00 13.49 176 GLY A N 1
ATOM 1471 C CA . GLY A 1 197 ? 34.596 3.539 22.716 1.00 15.19 176 GLY A CA 1
ATOM 1472 C C . GLY A 1 197 ? 35.630 2.494 23.091 1.00 16.86 176 GLY A C 1
ATOM 1473 O O . GLY A 1 197 ? 35.411 1.307 22.871 1.00 16.51 176 GLY A O 1
ATOM 1474 N N . ALA A 1 198 ? 36.763 2.919 23.637 1.00 18.53 177 ALA A N 1
ATOM 1475 C CA . ALA A 1 198 ? 37.840 1.972 23.955 1.00 21.36 177 ALA A CA 1
ATOM 1476 C C . ALA A 1 198 ? 37.783 1.563 25.408 1.00 23.35 177 ALA A C 1
ATOM 1477 O O . ALA A 1 198 ? 37.552 2.390 26.272 1.00 24.69 177 ALA A O 1
ATOM 1479 N N . GLY A 1 199 ? 38.027 0.288 25.662 1.00 26.22 178 GLY A N 1
ATOM 1480 C CA . GLY A 1 199 ? 38.122 -0.210 27.021 1.00 28.57 178 GLY A CA 1
ATOM 1481 C C . GLY A 1 199 ? 39.472 0.052 27.661 1.00 30.60 178 GLY A C 1
ATOM 1482 O O . GLY A 1 199 ? 40.379 0.688 27.068 1.00 31.02 178 GLY A O 1
ATOM 1483 N N . ASP A 1 200 ? 39.617 -0.444 28.887 1.00 31.69 179 ASP A N 1
ATOM 1484 C CA . ASP A 1 200 ? 40.875 -0.305 29.610 1.00 32.41 179 ASP A CA 1
ATOM 1485 C C . ASP A 1 200 ? 42.053 -0.849 28.809 1.00 31.42 179 ASP A C 1
ATOM 1486 O O . ASP A 1 200 ? 41.966 -1.932 28.195 1.00 31.60 179 ASP A O 1
ATOM 1491 N N . GLY A 1 201 ? 43.135 -0.070 28.810 1.00 29.97 180 GLY A N 1
ATOM 1492 C CA . GLY A 1 201 ? 44.404 -0.502 28.237 1.00 28.18 180 GLY A CA 1
ATOM 1493 C C . GLY A 1 201 ? 44.415 -0.545 26.717 1.00 26.21 180 GLY A C 1
ATOM 1494 O O . GLY A 1 201 ? 45.313 -1.154 26.121 1.00 26.83 180 GLY A O 1
ATOM 1495 N N . TYR A 1 202 ? 43.414 0.083 26.086 1.00 23.30 181 TYR A N 1
ATOM 1496 C CA . TYR A 1 202 ? 43.390 0.178 24.615 1.00 20.76 181 TYR A CA 1
ATOM 1497 C C . TYR A 1 202 ? 44.634 0.900 24.118 1.00 18.32 181 TYR A C 1
ATOM 1498 O O . TYR A 1 202 ? 45.096 1.879 24.735 1.00 18.52 181 TYR A O 1
ATOM 1507 N N . LEU A 1 203 ? 45.165 0.427 22.986 1.00 16.72 182 LEU A N 1
ATOM 1508 C CA . LEU A 1 203 ? 46.261 1.109 22.284 1.00 14.45 182 LEU A CA 1
ATOM 1509 C C . LEU A 1 203 ? 45.978 1.159 20.783 1.00 13.22 182 LEU A C 1
ATOM 1510 O O . LEU A 1 203 ? 45.381 0.243 20.232 1.00 13.00 182 LEU A O 1
ATOM 1515 N N . HIS A 1 204 ? 46.440 2.218 20.118 1.00 12.65 183 HIS A N 1
ATOM 1516 C CA . HIS A 1 204 ? 46.368 2.237 18.649 1.00 11.51 183 HIS A CA 1
ATOM 1517 C C . HIS A 1 204 ? 47.383 1.243 18.101 1.00 11.51 183 HIS A C 1
ATOM 1518 O O . HIS A 1 204 ? 48.388 0.947 18.759 1.00 11.92 183 HIS A O 1
ATOM 1525 N N . GLN A 1 205 ? 47.113 0.697 16.910 1.00 10.42 184 GLN A N 1
ATOM 1526 C CA . GLN A 1 205 ? 48.070 -0.166 16.232 1.00 10.18 184 GLN A CA 1
ATOM 1527 C C . GLN A 1 205 ? 48.222 0.264 14.771 1.00 9.90 184 GLN A C 1
ATOM 1528 O O . GLN A 1 205 ? 47.284 0.824 14.209 1.00 9.49 184 GLN A O 1
ATOM 1534 N N . HIS A 1 206 ? 49.385 -0.010 14.182 1.00 9.41 185 HIS A N 1
ATOM 1535 C CA . HIS A 1 206 ? 49.606 0.163 12.739 1.00 10.08 185 HIS A CA 1
ATOM 1536 C C . HIS A 1 206 ? 49.215 1.593 12.301 1.00 10.20 185 HIS A C 1
ATOM 1537 O O . HIS A 1 206 ? 48.616 1.787 11.248 1.00 10.05 185 HIS A O 1
ATOM 1544 N N . THR A 1 207 ? 49.593 2.589 13.107 1.00 9.28 186 THR A N 1
ATOM 1545 C CA . THR A 1 207 ? 49.049 3.943 12.937 1.00 10.38 186 THR A CA 1
ATOM 1546 C C . THR A 1 207 ? 50.038 4.833 12.169 1.00 9.56 186 THR A C 1
ATOM 1547 O O . THR A 1 207 ? 51.209 4.932 12.527 1.00 9.42 186 THR A O 1
ATOM 1551 N N . VAL A 1 208 ? 49.571 5.453 11.087 1.00 8.45 187 VAL A N 1
ATOM 1552 C CA . VAL A 1 208 ? 50.466 6.265 10.272 1.00 8.47 187 VAL A CA 1
ATOM 1553 C C . VAL A 1 208 ? 50.860 7.558 10.992 1.00 7.56 187 VAL A C 1
ATOM 1554 O O . VAL A 1 208 ? 49.993 8.345 11.342 1.00 8.31 187 VAL A O 1
ATOM 1558 N N . LEU A 1 209 ? 52.153 7.760 11.229 1.00 8.02 188 LEU A N 1
ATOM 1559 C CA . LEU A 1 209 ? 52.615 9.043 11.786 1.00 8.31 188 LEU A CA 1
ATOM 1560 C C . LEU A 1 209 ? 53.487 9.851 10.856 1.00 8.24 188 LEU A C 1
ATOM 1561 O O . LEU A 1 209 ? 53.659 11.084 11.085 1.00 8.14 188 LEU A O 1
ATOM 1566 N N . MET A 1 210 ? 54.083 9.171 9.872 1.00 7.49 189 MET A N 1
ATOM 1567 C CA . MET A 1 210 ? 54.900 9.842 8.859 1.00 7.68 189 MET A CA 1
ATOM 1568 C C . MET A 1 210 ? 54.650 9.286 7.468 1.00 8.21 189 MET A C 1
ATOM 1569 O O . MET A 1 210 ? 54.400 8.085 7.298 1.00 9.10 189 MET A O 1
ATOM 1574 N N . ILE A 1 211 ? 54.759 10.164 6.478 1.00 8.01 190 ILE A N 1
ATOM 1575 C CA . ILE A 1 211 ? 54.730 9.791 5.063 1.00 8.40 190 ILE A CA 1
ATOM 1576 C C . ILE A 1 211 ? 56.045 10.322 4.490 1.00 9.29 190 ILE A C 1
ATOM 1577 O O . ILE A 1 211 ? 56.325 11.533 4.554 1.00 8.19 190 ILE A O 1
ATOM 1582 N N . LEU A 1 212 ? 56.839 9.418 3.927 1.00 8.48 191 LEU A N 1
ATOM 1583 C CA . LEU A 1 212 ? 58.224 9.740 3.576 1.00 9.77 191 LEU A CA 1
ATOM 1584 C C . LEU A 1 212 ? 58.423 10.533 2.286 1.00 10.67 191 LEU A C 1
ATOM 1585 O O . LEU A 1 212 ? 59.503 11.113 2.080 1.00 11.40 191 LEU A O 1
ATOM 1590 N N A SER A 1 213 ? 57.404 10.557 1.429 0.50 10.28 192 SER A N 1
ATOM 1591 N N B SER A 1 213 ? 57.417 10.524 1.409 0.50 10.48 192 SER A N 1
ATOM 1592 C CA A SER A 1 213 ? 57.422 11.413 0.224 0.50 10.14 192 SER A CA 1
ATOM 1593 C CA B SER A 1 213 ? 57.416 11.441 0.251 0.50 10.63 192 SER A CA 1
ATOM 1594 C C A SER A 1 213 ? 56.843 12.789 0.539 0.50 10.39 192 SER A C 1
ATOM 1595 C C B SER A 1 213 ? 56.916 12.807 0.688 0.50 10.61 192 SER A C 1
ATOM 1596 O O A SER A 1 213 ? 55.737 12.882 1.075 0.50 10.24 192 SER A O 1
ATOM 1597 O O B SER A 1 213 ? 55.953 12.912 1.454 0.50 10.21 192 SER A O 1
ATOM 1602 N N . THR A 1 214 ? 57.586 13.859 0.220 1.00 10.31 193 THR A N 1
ATOM 1603 C CA . THR A 1 214 ? 57.091 15.233 0.432 1.00 10.73 193 THR A CA 1
ATOM 1604 C C . THR A 1 214 ? 55.612 15.372 0.030 1.00 10.36 193 THR A C 1
ATOM 1605 O O . THR A 1 214 ? 54.776 15.849 0.808 1.00 10.53 193 THR A O 1
ATOM 1609 N N A ASP A 1 215 ? 55.307 14.933 -1.188 0.50 10.10 194 ASP A N 1
ATOM 1610 N N B ASP A 1 215 ? 55.282 14.957 -1.180 0.50 10.21 194 ASP A N 1
ATOM 1611 C CA A ASP A 1 215 ? 53.932 14.786 -1.633 0.50 10.53 194 ASP A CA 1
ATOM 1612 C CA B ASP A 1 215 ? 53.892 14.943 -1.572 0.50 10.71 194 ASP A CA 1
ATOM 1613 C C A ASP A 1 215 ? 53.356 13.544 -0.991 0.50 10.38 194 ASP A C 1
ATOM 1614 C C B ASP A 1 215 ? 53.287 13.618 -1.117 0.50 10.53 194 ASP A C 1
ATOM 1615 O O A ASP A 1 215 ? 53.909 12.446 -1.138 0.50 10.90 194 ASP A O 1
ATOM 1616 O O B ASP A 1 215 ? 53.771 12.546 -1.501 0.50 10.85 194 ASP A O 1
ATOM 1625 N N . VAL A 1 216 ? 52.230 13.711 -0.297 1.00 10.49 195 VAL A N 1
ATOM 1626 C CA . VAL A 1 216 ? 51.566 12.556 0.320 1.00 11.01 195 VAL A CA 1
ATOM 1627 C C . VAL A 1 216 ? 51.002 11.605 -0.713 1.00 11.19 195 VAL A C 1
ATOM 1628 O O . VAL A 1 216 ? 50.643 10.478 -0.352 1.00 11.87 195 VAL A O 1
ATOM 1632 N N . LYS A 1 217 ? 50.913 12.080 -1.961 1.00 10.55 196 LYS A N 1
ATOM 1633 C CA . LYS A 1 217 ? 50.463 11.275 -3.097 1.00 10.77 196 LYS A CA 1
ATOM 1634 C C . LYS A 1 217 ? 51.574 10.388 -3.656 1.00 10.74 196 LYS A C 1
ATOM 1635 O O . LYS A 1 217 ? 51.322 9.632 -4.583 1.00 11.31 196 LYS A O 1
ATOM 1641 N N . GLY A 1 218 ? 52.801 10.496 -3.115 1.00 9.74 197 GLY A N 1
ATOM 1642 C CA . GLY A 1 218 ? 53.890 9.577 -3.509 1.00 9.99 197 GLY A CA 1
ATOM 1643 C C . GLY A 1 218 ? 55.012 10.207 -4.309 1.00 9.83 197 GLY A C 1
ATOM 1644 O O . GLY A 1 218 ? 54.842 11.273 -4.863 1.00 10.05 197 GLY A O 1
ATOM 1645 N N . ASP A 1 219 ? 56.177 9.565 -4.319 1.00 9.22 198 ASP A N 1
ATOM 1646 C CA . ASP A 1 219 ? 57.275 9.954 -5.198 1.00 10.01 198 ASP A CA 1
ATOM 1647 C C . ASP A 1 219 ? 57.152 9.199 -6.510 1.00 9.94 198 ASP A C 1
ATOM 1648 O O . ASP A 1 219 ? 56.861 8.006 -6.496 1.00 9.95 198 ASP A O 1
ATOM 1653 N N . ALA A 1 220 ? 57.439 9.873 -7.632 1.00 10.90 199 ALA A N 1
ATOM 1654 C CA . ALA A 1 220 ? 57.498 9.212 -8.956 1.00 11.10 199 ALA A CA 1
ATOM 1655 C C . ALA A 1 220 ? 58.648 8.209 -9.012 1.00 11.23 199 ALA A C 1
ATOM 1656 O O . ALA A 1 220 ? 59.782 8.520 -8.633 1.00 11.71 199 ALA A O 1
ATOM 1658 N N . LEU A 1 221 ? 58.352 6.993 -9.473 1.00 11.63 200 LEU A N 1
ATOM 1659 C CA . LEU A 1 221 ? 59.376 5.954 -9.590 1.00 11.97 200 LEU A CA 1
ATOM 1660 C C . LEU A 1 221 ? 60.117 5.999 -10.903 1.00 12.05 200 LEU A C 1
ATOM 1661 O O . LEU A 1 221 ? 59.508 6.087 -11.971 1.00 12.83 200 LEU A O 1
ATOM 1666 N N . ASN A 1 222 ? 61.436 5.886 -10.820 1.00 12.25 201 ASN A N 1
ATOM 1667 C CA . ASN A 1 222 ? 62.293 5.800 -11.985 1.00 13.09 201 ASN A CA 1
ATOM 1668 C C . ASN A 1 222 ? 62.564 4.346 -12.308 1.00 14.24 201 ASN A C 1
ATOM 1669 O O . ASN A 1 222 ? 63.369 3.704 -11.626 1.00 14.74 201 ASN A O 1
ATOM 1674 N N . ILE A 1 223 ? 61.888 3.826 -13.332 1.00 13.84 202 ILE A N 1
ATOM 1675 C CA . ILE A 1 223 ? 61.958 2.404 -13.665 1.00 15.12 202 ILE A CA 1
ATOM 1676 C C . ILE A 1 223 ? 62.972 2.218 -14.802 1.00 15.59 202 ILE A C 1
ATOM 1677 O O . ILE A 1 223 ? 62.815 2.827 -15.869 1.00 15.30 202 ILE A O 1
ATOM 1682 N N . ALA A 1 224 ? 64.009 1.419 -14.555 1.00 16.85 203 ALA A N 1
ATOM 1683 C CA . ALA A 1 224 ? 65.015 1.099 -15.585 1.00 17.24 203 ALA A CA 1
ATOM 1684 C C . ALA A 1 224 ? 64.478 0.089 -16.626 1.00 18.30 203 ALA A C 1
ATOM 1685 O O . ALA A 1 224 ? 63.412 -0.508 -16.455 1.00 18.01 203 ALA A O 1
ATOM 1687 N N . ALA A 1 225 ? 65.232 -0.090 -17.710 1.00 19.21 204 ALA A N 1
ATOM 1688 C CA . ALA A 1 225 ? 64.872 -1.034 -18.770 1.00 19.90 204 ALA A CA 1
ATOM 1689 C C . ALA A 1 225 ? 64.619 -2.453 -18.281 1.00 19.88 204 ALA A C 1
ATOM 1690 O O . ALA A 1 225 ? 63.762 -3.146 -18.836 1.00 20.95 204 ALA A O 1
ATOM 1692 N N . ASP A 1 226 ? 65.372 -2.914 -17.282 1.00 19.77 205 ASP A N 1
ATOM 1693 C CA . ASP A 1 226 ? 65.111 -4.231 -16.692 1.00 19.47 205 ASP A CA 1
ATOM 1694 C C . ASP A 1 226 ? 63.939 -4.265 -15.690 1.00 18.63 205 ASP A C 1
ATOM 1695 O O . ASP A 1 226 ? 63.667 -5.307 -15.065 1.00 18.81 205 ASP A O 1
ATOM 1700 N N . GLY A 1 227 ? 63.243 -3.135 -15.562 1.00 17.95 206 GLY A N 1
ATOM 1701 C CA . GLY A 1 227 ? 62.146 -3.005 -14.600 1.00 15.92 206 GLY A CA 1
ATOM 1702 C C . GLY A 1 227 ? 62.514 -2.638 -13.164 1.00 15.40 206 GLY A C 1
ATOM 1703 O O . GLY A 1 227 ? 61.635 -2.551 -12.314 1.00 14.70 206 GLY A O 1
ATOM 1704 N N A SER A 1 228 ? 63.799 -2.429 -12.885 0.50 14.61 207 SER A N 1
ATOM 1705 N N B SER A 1 228 ? 63.799 -2.410 -12.898 0.50 15.37 207 SER A N 1
ATOM 1706 C CA A SER A 1 228 ? 64.239 -2.261 -11.495 0.50 13.32 207 SER A CA 1
ATOM 1707 C CA B SER A 1 228 ? 64.268 -2.232 -11.521 0.50 15.08 207 SER A CA 1
ATOM 1708 C C A SER A 1 228 ? 64.132 -0.805 -11.069 0.50 13.52 207 SER A C 1
ATOM 1709 C C B SER A 1 228 ? 64.100 -0.790 -11.072 0.50 14.42 207 SER A C 1
ATOM 1710 O O A SER A 1 228 ? 64.115 0.093 -11.911 0.50 13.32 207 SER A O 1
ATOM 1711 O O B SER A 1 228 ? 64.003 0.114 -11.902 0.50 14.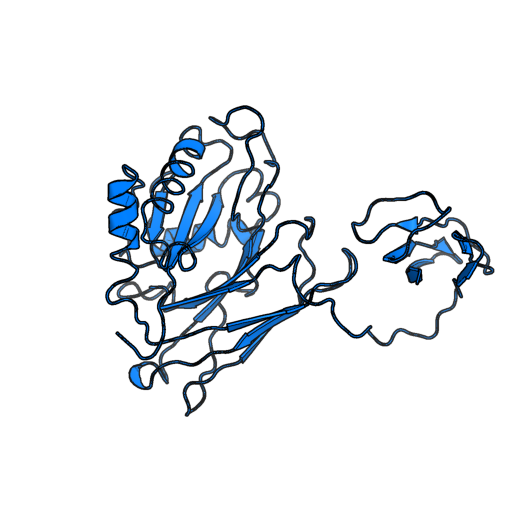24 207 SER A O 1
ATOM 1716 N N . PHE A 1 229 ? 64.079 -0.589 -9.755 1.00 13.71 208 PHE A N 1
ATOM 1717 C CA . PHE A 1 229 ? 64.113 0.760 -9.163 1.00 13.60 208 PHE A CA 1
ATOM 1718 C C . PHE A 1 229 ? 64.732 0.719 -7.766 1.00 13.88 208 PHE A C 1
ATOM 1719 O O . PHE A 1 229 ? 64.731 -0.318 -7.103 1.00 12.48 208 PHE A O 1
ATOM 1727 N N . THR A 1 230 ? 65.230 1.877 -7.333 1.00 15.32 209 THR A N 1
ATOM 1728 C CA . THR A 1 230 ? 65.782 2.056 -5.993 1.00 16.06 209 THR A CA 1
ATOM 1729 C C . THR A 1 230 ? 65.429 3.456 -5.521 1.00 15.94 209 THR A C 1
ATOM 1730 O O . THR A 1 230 ? 65.644 4.422 -6.258 1.00 15.82 209 THR A O 1
ATOM 1734 N N . ILE A 1 231 ? 64.861 3.554 -4.316 1.00 14.38 210 ILE A N 1
ATOM 1735 C CA . ILE A 1 231 ? 64.607 4.846 -3.661 1.00 15.74 210 ILE A CA 1
ATOM 1736 C C . ILE A 1 231 ? 65.190 4.727 -2.258 1.00 15.22 210 ILE A C 1
ATOM 1737 O O . ILE A 1 231 ? 64.939 3.730 -1.588 1.00 15.89 210 ILE A O 1
ATOM 1742 N N . LYS A 1 232 ? 65.960 5.727 -1.824 1.00 14.91 211 LYS A N 1
ATOM 1743 C CA . LYS A 1 232 ? 66.506 5.725 -0.471 1.00 15.93 211 LYS A CA 1
ATOM 1744 C C . LYS A 1 232 ? 65.998 6.956 0.284 1.00 14.83 211 LYS A C 1
ATOM 1745 O O . LYS A 1 232 ? 66.025 8.082 -0.243 1.00 15.55 211 LYS A O 1
ATOM 1751 N N . LYS A 1 233 ? 65.542 6.747 1.513 1.00 14.29 212 LYS A N 1
ATOM 1752 C CA . LYS A 1 233 ? 65.115 7.868 2.363 1.00 13.12 212 LYS A CA 1
ATOM 1753 C C . LYS A 1 233 ? 65.967 7.894 3.637 1.00 13.11 212 LYS A C 1
ATOM 1754 O O . LYS A 1 233 ? 66.395 6.857 4.135 1.00 13.68 212 LYS A O 1
ATOM 1760 N N A GLU A 1 234 ? 66.187 9.090 4.167 0.50 13.21 213 GLU A N 1
ATOM 1761 N N B GLU A 1 234 ? 66.255 9.095 4.108 0.50 12.91 213 GLU A N 1
ATOM 1762 C CA A GLU A 1 234 ? 66.911 9.260 5.422 0.50 13.54 213 GLU A CA 1
ATOM 1763 C CA B GLU A 1 234 ? 66.880 9.272 5.403 0.50 12.95 213 GLU A CA 1
ATOM 1764 C C A GLU A 1 234 ? 66.154 10.296 6.244 0.50 13.64 213 GLU A C 1
ATOM 1765 C C B GLU A 1 234 ? 65.922 10.207 6.130 0.50 13.26 213 GLU A C 1
ATOM 1766 O O A GLU A 1 234 ? 66.143 11.488 5.879 0.50 13.51 213 GLU A O 1
ATOM 1767 O O B GLU A 1 234 ? 65.478 11.216 5.573 0.50 13.45 213 GLU A O 1
ATOM 1778 N N . PHE A 1 235 ? 65.540 9.843 7.348 1.00 13.01 214 PHE A N 1
ATOM 1779 C CA . PHE A 1 235 ? 64.544 10.627 8.102 1.00 14.00 214 PHE A CA 1
ATOM 1780 C C . PHE A 1 235 ? 64.711 10.514 9.622 1.00 14.22 214 PHE A C 1
ATOM 1781 O O . PHE A 1 235 ? 64.963 9.432 10.143 1.00 13.32 214 PHE A O 1
ATOM 1789 N N A LYS A 1 236 ? 64.541 11.638 10.315 0.50 14.47 215 LYS A N 1
ATOM 1790 N N B LYS A 1 236 ? 64.601 11.642 10.317 0.50 14.80 215 LYS A N 1
ATOM 1791 C CA A LYS A 1 236 ? 64.446 11.679 11.780 0.50 14.64 215 LYS A CA 1
ATOM 1792 C CA B LYS A 1 236 ? 64.457 11.636 11.772 0.50 15.33 215 LYS A CA 1
ATOM 1793 C C A LYS A 1 236 ? 62.999 11.405 12.210 0.50 14.56 215 LYS A C 1
ATOM 1794 C C B LYS A 1 236 ? 63.014 11.233 12.074 0.50 15.10 215 LYS A C 1
ATOM 1795 O O A LYS A 1 236 ? 62.076 12.042 11.696 0.50 14.41 215 LYS A O 1
ATOM 1796 O O B LYS A 1 236 ? 62.109 11.601 11.321 0.50 15.54 215 LYS A O 1
ATOM 1807 N N . LEU A 1 237 ? 62.789 10.500 13.160 1.00 14.13 216 LEU A N 1
ATOM 1808 C CA . LEU A 1 237 ? 61.410 10.234 13.634 1.00 14.31 216 LEU A CA 1
ATOM 1809 C C . LEU A 1 237 ? 60.786 11.539 14.158 1.00 15.06 216 LEU A C 1
ATOM 1810 O O . LEU A 1 237 ? 61.436 12.289 14.887 1.00 14.86 216 LEU A O 1
ATOM 1815 N N . ASP A 1 238 ? 59.552 11.802 13.729 1.00 14.52 217 ASP A N 1
ATOM 1816 C CA . ASP A 1 238 ? 58.810 13.027 14.041 1.00 16.10 217 ASP A CA 1
ATOM 1817 C C . ASP A 1 238 ? 58.246 13.013 15.476 1.00 15.65 217 ASP A C 1
ATOM 1818 O O . ASP A 1 238 ? 57.031 13.038 15.678 1.00 15.92 217 ASP A O 1
ATOM 1823 N N . GLY A 1 239 ? 59.104 12.950 16.487 1.00 15.82 218 GLY A N 1
ATOM 1824 C CA . GLY A 1 239 ? 58.627 13.163 17.851 1.00 15.76 218 GLY A CA 1
ATOM 1825 C C . GLY A 1 239 ? 57.830 12.024 18.448 1.00 16.02 218 GLY A C 1
ATOM 1826 O O . GLY A 1 239 ? 56.881 12.228 19.211 1.00 16.75 218 GLY A O 1
ATOM 1827 N N . PHE A 1 240 ? 58.201 10.807 18.068 1.00 14.98 219 PHE A N 1
ATOM 1828 C CA . PHE A 1 240 ? 57.688 9.635 18.729 1.00 13.79 219 PHE A CA 1
ATOM 1829 C C . PHE A 1 240 ? 58.819 8.654 18.874 1.00 14.51 219 PHE A C 1
ATOM 1830 O O . PHE A 1 240 ? 59.854 8.761 18.176 1.00 14.52 219 PHE A O 1
ATOM 1838 N N . GLU A 1 241 ? 58.620 7.690 19.765 1.00 14.75 220 GLU A N 1
ATOM 1839 C CA . GLU A 1 241 ? 59.669 6.734 20.088 1.00 16.75 220 GLU A CA 1
ATOM 1840 C C . GLU A 1 241 ? 59.785 5.679 19.023 1.00 15.44 220 GLU A C 1
ATOM 1841 O O . GLU A 1 241 ? 58.784 5.310 18.414 1.00 14.38 220 GLU A O 1
ATOM 1847 N N . ILE A 1 242 ? 60.994 5.146 18.828 1.00 13.84 221 ILE A N 1
ATOM 1848 C CA . ILE A 1 242 ? 61.205 4.109 17.805 1.00 14.34 221 ILE A CA 1
ATOM 1849 C C . ILE A 1 242 ? 60.612 2.731 18.174 1.00 13.53 221 ILE A C 1
ATOM 1850 O O . ILE A 1 242 ? 60.311 1.925 17.294 1.00 13.39 221 ILE A O 1
ATOM 1855 N N A LYS A 1 243 ? 60.477 2.456 19.468 0.50 13.48 222 LYS A N 1
ATOM 1856 N N B LYS A 1 243 ? 60.435 2.501 19.478 0.50 13.65 222 LYS A N 1
ATOM 1857 C CA A LYS A 1 243 ? 59.965 1.164 19.910 0.50 13.19 222 LYS A CA 1
ATOM 1858 C CA B LYS A 1 243 ? 59.769 1.313 20.020 0.50 13.70 222 LYS A CA 1
ATOM 1859 C C A LYS A 1 243 ? 58.617 0.882 19.226 0.50 12.73 222 LYS A C 1
ATOM 1860 C C B LYS A 1 243 ? 58.554 0.919 19.170 0.50 12.89 222 LYS A C 1
ATOM 1861 O O A LYS A 1 243 ? 57.760 1.767 19.127 0.50 12.09 222 LYS A O 1
ATOM 1862 O O B LYS A 1 243 ? 57.700 1.775 18.919 0.50 12.30 222 LYS A O 1
ATOM 1873 N N . ASP A 1 244 ? 58.485 -0.347 18.736 1.00 12.27 223 ASP A N 1
ATOM 1874 C CA . ASP A 1 244 ? 57.267 -0.870 18.064 1.00 12.20 223 ASP A CA 1
ATOM 1875 C C . ASP A 1 244 ? 56.857 -0.052 16.833 1.00 12.41 223 ASP A C 1
ATOM 1876 O O . ASP A 1 244 ? 55.704 0.368 16.733 1.00 13.15 223 ASP A O 1
ATOM 1881 N N . THR A 1 245 ? 57.802 0.204 15.932 1.00 10.99 224 THR A N 1
ATOM 1882 C CA . THR A 1 245 ? 57.529 0.911 14.679 1.00 10.67 224 THR A CA 1
ATOM 1883 C C . THR A 1 245 ? 57.846 0.014 13.492 1.00 10.38 224 THR A C 1
ATOM 1884 O O . THR A 1 245 ? 58.775 -0.801 13.544 1.00 10.41 224 THR A O 1
ATOM 1888 N N . ASP A 1 246 ? 57.059 0.177 12.423 1.00 10.90 225 ASP A N 1
ATOM 1889 C CA . ASP A 1 246 ? 57.274 -0.499 11.141 1.00 10.17 225 ASP A CA 1
ATOM 1890 C C . ASP A 1 246 ? 57.446 0.562 10.041 1.00 10.08 225 ASP A C 1
ATOM 1891 O O . ASP A 1 246 ? 56.967 1.686 10.200 1.00 9.47 225 ASP A O 1
ATOM 1896 N N . VAL A 1 247 ? 58.095 0.195 8.934 1.00 9.92 226 VAL A N 1
ATOM 1897 C CA . VAL A 1 247 ? 58.038 1.029 7.710 1.00 9.39 226 VAL A CA 1
ATOM 1898 C C . VAL A 1 247 ? 57.373 0.177 6.653 1.00 9.77 226 VAL A C 1
ATOM 1899 O O . VAL A 1 247 ? 57.777 -0.980 6.409 1.00 9.30 226 VAL A O 1
ATOM 1903 N N . LEU A 1 248 ? 56.333 0.742 6.065 1.00 9.27 227 LEU A N 1
ATOM 1904 C CA . LEU A 1 248 ? 55.601 0.124 4.967 1.00 10.04 227 LEU A CA 1
ATOM 1905 C C . LEU A 1 248 ? 55.892 0.931 3.701 1.00 10.36 227 LEU A C 1
ATOM 1906 O O . LEU A 1 248 ? 55.801 2.176 3.713 1.00 11.48 227 LEU A O 1
ATOM 1911 N N . ALA A 1 249 ? 56.199 0.251 2.606 1.00 10.02 228 ALA A N 1
ATOM 1912 C CA . ALA A 1 249 ? 56.313 0.936 1.314 1.00 9.99 228 ALA A CA 1
ATOM 1913 C C . ALA A 1 249 ? 55.439 0.227 0.318 1.00 10.33 228 ALA A C 1
ATOM 1914 O O . ALA A 1 249 ? 55.321 -1.021 0.338 1.00 10.41 228 ALA A O 1
ATOM 1916 N N . PHE A 1 250 ? 54.829 1.009 -0.574 1.00 9.17 229 PHE A N 1
ATOM 1917 C CA . PHE A 1 250 ? 54.051 0.382 -1.637 1.00 9.36 229 PHE A CA 1
ATOM 1918 C C . PHE A 1 250 ? 54.149 1.105 -2.979 1.00 9.35 229 PHE A C 1
ATOM 1919 O O . PHE A 1 250 ? 54.265 2.344 -3.022 1.00 9.31 229 PHE A O 1
ATOM 1927 N N . VAL A 1 251 ? 54.141 0.309 -4.052 1.00 9.38 230 VAL A N 1
ATOM 1928 C CA . VAL A 1 251 ? 54.093 0.796 -5.438 1.00 9.43 230 VAL A CA 1
ATOM 1929 C C . VAL A 1 251 ? 52.623 0.892 -5.865 1.00 9.42 230 VAL A C 1
ATOM 1930 O O . VAL A 1 251 ? 51.819 -0.028 -5.629 1.00 9.60 230 VAL A O 1
ATOM 1934 N N . HIS A 1 252 ? 52.248 2.017 -6.470 1.00 9.02 231 HIS A N 1
ATOM 1935 C CA . HIS A 1 252 ? 50.846 2.243 -6.775 1.00 9.16 231 HIS A CA 1
ATOM 1936 C C . HIS A 1 252 ? 50.677 3.132 -7.985 1.00 10.04 231 HIS A C 1
ATOM 1937 O O . HIS A 1 252 ? 51.589 3.888 -8.351 1.00 10.16 231 HIS A O 1
ATOM 1944 N N . HIS A 1 253 ? 49.499 3.036 -8.602 1.00 10.47 232 HIS A N 1
ATOM 1945 C CA . HIS A 1 253 ? 49.092 3.962 -9.640 1.00 11.36 232 HIS A CA 1
ATOM 1946 C C . HIS A 1 253 ? 48.787 5.339 -9.032 1.00 11.48 232 HIS A C 1
ATOM 1947 O O . HIS A 1 253 ? 48.509 5.457 -7.839 1.00 12.10 232 HIS A O 1
ATOM 1954 N N . PRO A 1 254 ? 48.864 6.392 -9.848 1.00 12.21 233 PRO A N 1
ATOM 1955 C CA . PRO A 1 254 ? 48.628 7.742 -9.320 1.00 12.50 233 PRO A CA 1
ATOM 1956 C C . PRO A 1 254 ? 47.247 7.896 -8.683 1.00 12.25 233 PRO A C 1
ATOM 1957 O O . PRO A 1 254 ? 46.260 7.399 -9.228 1.00 12.36 233 PRO A O 1
ATOM 1961 N N . MET A 1 255 ? 47.191 8.564 -7.539 1.00 20.00 234 MET A N 1
ATOM 1962 C CA . MET A 1 255 ? 45.923 8.886 -6.897 1.00 20.00 234 MET A CA 1
ATOM 1963 C C . MET A 1 255 ? 44.962 9.637 -7.820 1.00 20.00 234 MET A C 1
ATOM 1964 O O . MET A 1 255 ? 43.765 9.493 -7.727 1.00 15.26 234 MET A O 1
ATOM 1969 N N . SER A 1 256 ? 45.530 10.434 -8.713 1.00 15.97 235 SER A N 1
ATOM 1970 C CA . SER A 1 256 ? 44.764 11.247 -9.669 1.00 17.44 235 SER A CA 1
ATOM 1971 C C . SER A 1 256 ? 44.097 10.467 -10.816 1.00 17.33 235 SER A C 1
ATOM 1972 O O . SER A 1 256 ? 43.307 11.056 -11.589 1.00 18.50 235 SER A O 1
ATOM 1975 N N . ASN A 1 257 ? 44.420 9.181 -10.956 1.00 15.54 236 ASN A N 1
ATOM 1976 C CA . ASN A 1 257 ? 43.839 8.341 -12.004 1.00 15.92 236 ASN A CA 1
ATOM 1977 C C . ASN A 1 257 ? 42.551 7.732 -11.482 1.00 15.97 236 ASN A C 1
ATOM 1978 O O . ASN A 1 257 ? 42.585 6.775 -10.711 1.00 13.91 236 ASN A O 1
ATOM 1983 N N . ALA A 1 258 ? 41.417 8.304 -11.889 1.00 15.80 237 ALA A N 1
ATOM 1984 C CA . ALA A 1 258 ? 40.130 7.842 -11.391 1.00 15.61 237 ALA A CA 1
ATOM 1985 C C . ALA A 1 258 ? 39.792 6.390 -11.765 1.00 16.26 237 ALA A C 1
ATOM 1986 O O . ALA A 1 258 ? 39.091 5.699 -11.011 1.00 16.44 237 ALA A O 1
ATOM 1988 N N A GLU A 1 259 ? 40.321 5.947 -12.908 0.50 15.90 238 GLU A N 1
ATOM 1989 N N B GLU A 1 259 ? 40.264 5.917 -12.916 0.50 16.02 238 GLU A N 1
ATOM 1990 C CA A GLU A 1 259 ? 40.058 4.618 -13.468 0.50 16.31 238 GLU A CA 1
ATOM 1991 C CA B GLU A 1 259 ? 39.941 4.547 -13.316 0.50 16.54 238 GLU A CA 1
ATOM 1992 C C A GLU A 1 259 ? 40.808 3.504 -12.740 0.50 15.55 238 GLU A C 1
ATOM 1993 C C B GLU A 1 259 ? 40.752 3.502 -12.567 0.50 15.74 238 GLU A C 1
ATOM 1994 O O A GLU A 1 259 ? 40.315 2.385 -12.640 0.50 16.26 238 GLU A O 1
ATOM 1995 O O B GLU A 1 259 ? 40.234 2.426 -12.258 0.50 16.67 238 GLU A O 1
ATOM 2006 N N . ASN A 1 260 ? 42.011 3.820 -12.271 1.00 15.56 239 ASN A N 1
ATOM 2007 C CA . ASN A 1 260 ? 42.888 2.872 -11.553 1.00 14.56 239 ASN A CA 1
ATOM 2008 C C . ASN A 1 260 ? 43.932 3.647 -10.762 1.00 13.68 239 ASN A C 1
ATOM 2009 O O . ASN A 1 260 ? 44.908 4.145 -11.334 1.00 13.66 239 ASN A O 1
ATOM 2014 N N . HIS A 1 261 ? 43.687 3.769 -9.456 1.00 12.32 240 HIS A N 1
ATOM 2015 C CA . HIS A 1 261 ? 44.597 4.411 -8.507 1.00 11.41 240 HIS A CA 1
ATOM 2016 C C . HIS A 1 261 ? 45.018 3.336 -7.475 1.00 11.49 240 HIS A C 1
ATOM 2017 O O . HIS A 1 261 ? 45.324 3.642 -6.300 1.00 10.25 240 HIS A O 1
ATOM 2024 N N . SER A 1 262 ? 45.050 2.075 -7.919 1.00 10.32 241 SER A N 1
ATOM 2025 C CA . SER A 1 262 ? 45.262 0.951 -6.979 1.00 10.62 241 SER A CA 1
ATOM 2026 C C . SER A 1 262 ? 46.715 0.805 -6.535 1.00 10.51 241 SER A C 1
ATOM 2027 O O . SER A 1 262 ? 47.655 1.237 -7.233 1.00 10.71 241 SER A O 1
ATOM 2030 N N . ILE A 1 263 ? 46.878 0.195 -5.372 1.00 10.36 242 ILE A N 1
ATOM 2031 C CA . ILE A 1 263 ? 48.184 -0.210 -4.873 1.00 10.34 242 ILE A CA 1
ATOM 2032 C C . ILE A 1 263 ? 48.510 -1.552 -5.531 1.00 10.24 242 ILE A C 1
ATOM 2033 O O . ILE A 1 263 ? 47.703 -2.497 -5.492 1.00 11.34 242 ILE A O 1
ATOM 2038 N N . ILE A 1 264 ? 49.690 -1.603 -6.144 1.00 9.45 243 ILE A N 1
ATOM 2039 C CA . ILE A 1 264 ? 50.091 -2.721 -6.960 1.00 9.58 243 ILE A CA 1
ATOM 2040 C C . ILE A 1 264 ? 50.760 -3.796 -6.069 1.00 10.01 243 ILE A C 1
ATOM 2041 O O . ILE A 1 264 ? 50.414 -4.994 -6.158 1.00 10.29 243 ILE A O 1
ATOM 2046 N N . ASN A 1 265 ? 51.746 -3.386 -5.270 1.00 9.41 244 ASN A N 1
ATOM 2047 C CA . ASN A 1 265 ? 52.294 -4.287 -4.258 1.00 9.58 244 ASN A CA 1
ATOM 2048 C C . ASN A 1 265 ? 52.963 -3.501 -3.144 1.00 9.96 244 ASN A C 1
ATOM 2049 O O . ASN A 1 265 ? 53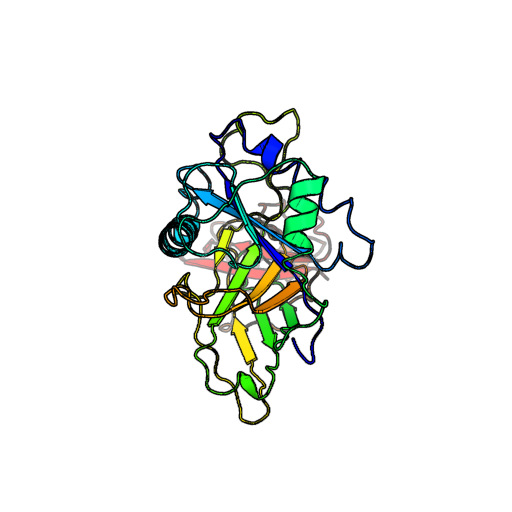.118 -2.279 -3.238 1.00 10.85 244 ASN A O 1
ATOM 2054 N N . ALA A 1 266 ? 53.338 -4.200 -2.078 1.00 10.23 245 ALA A N 1
ATOM 2055 C CA . ALA A 1 266 ? 53.842 -3.528 -0.873 1.00 9.90 245 ALA A CA 1
ATOM 2056 C C . ALA A 1 266 ? 54.893 -4.406 -0.205 1.00 10.79 245 ALA A C 1
ATOM 2057 O O . ALA A 1 266 ? 54.928 -5.621 -0.425 1.00 10.26 245 ALA A O 1
ATOM 2059 N N . GLY A 1 267 ? 55.705 -3.782 0.640 1.00 9.88 246 GLY A N 1
ATOM 2060 C CA . GLY A 1 267 ? 56.654 -4.493 1.495 1.00 10.80 246 GLY A CA 1
ATOM 2061 C C . GLY A 1 267 ? 56.674 -3.781 2.848 1.00 11.17 246 GLY A C 1
ATOM 2062 O O . GLY A 1 267 ? 56.353 -2.594 2.945 1.00 12.03 246 GLY A O 1
ATOM 2063 N N . GLN A 1 268 ? 57.045 -4.503 3.901 1.00 11.05 247 GLN A N 1
ATOM 2064 C CA . GLN A 1 268 ? 57.036 -3.914 5.245 1.00 10.02 247 GLN A CA 1
ATOM 2065 C C . GLN A 1 268 ? 58.053 -4.606 6.128 1.00 10.44 247 GLN A C 1
ATOM 2066 O O . GLN A 1 268 ? 58.198 -5.837 6.086 1.00 9.73 247 GLN A O 1
ATOM 2072 N N . GLU A 1 269 ? 58.765 -3.799 6.922 1.00 10.61 248 GLU A N 1
ATOM 2073 C CA . GLU A 1 269 ? 59.765 -4.335 7.841 1.00 11.74 248 GLU A CA 1
ATOM 2074 C C . GLU A 1 269 ? 59.697 -3.588 9.173 1.00 11.32 248 GLU A C 1
ATOM 2075 O O . GLU A 1 269 ? 59.248 -2.426 9.224 1.00 10.94 248 GLU A O 1
ATOM 2081 N N A SER A 1 270 ? 60.164 -4.228 10.248 0.50 11.10 249 SER A N 1
ATOM 2082 N N B SER A 1 270 ? 60.157 -4.251 10.237 0.50 12.23 249 SER A N 1
ATOM 2083 C CA A SER A 1 270 ? 60.234 -3.570 11.568 0.50 9.61 249 SER A CA 1
ATOM 2084 C CA B SER A 1 270 ? 60.307 -3.615 11.553 0.50 12.22 249 SER A CA 1
ATOM 2085 C C A SER A 1 270 ? 61.423 -2.614 11.662 0.50 10.56 249 SER A C 1
ATOM 2086 C C B SER A 1 270 ? 61.416 -2.561 11.506 0.50 11.99 249 SER A C 1
ATOM 2087 O O A SER A 1 270 ? 62.572 -3.011 11.444 0.50 10.15 249 SER A O 1
ATOM 2088 O O B SER A 1 270 ? 62.514 -2.838 11.019 0.50 12.16 249 SER A O 1
ATOM 2093 N N . LEU A 1 271 ? 61.139 -1.371 12.025 1.00 11.16 250 LEU A N 1
ATOM 2094 C CA . LEU A 1 271 ? 62.179 -0.356 12.182 1.00 11.82 250 LEU A CA 1
ATOM 2095 C C . LEU A 1 271 ? 62.928 -0.543 13.509 1.00 13.01 250 LEU A C 1
ATOM 2096 O O . LEU A 1 271 ? 64.169 -0.467 13.550 1.00 13.29 250 LEU A O 1
ATOM 2101 N N . ASP A 1 272 ? 62.201 -0.790 14.598 1.00 13.66 251 ASP A N 1
ATOM 2102 C CA . ASP A 1 272 ? 62.888 -0.979 15.883 1.00 14.45 251 ASP A CA 1
ATOM 2103 C C . ASP A 1 272 ? 63.777 -2.235 15.924 1.00 14.41 251 ASP A C 1
ATOM 2104 O O . ASP A 1 272 ? 64.753 -2.281 16.687 1.00 14.57 251 ASP A O 1
ATOM 2109 N N A LYS A 1 273 ? 63.466 -3.219 15.097 0.50 13.85 252 LYS A N 1
ATOM 2110 N N B LYS A 1 273 ? 63.434 -3.237 15.106 0.50 14.00 252 LYS A N 1
ATOM 2111 C CA A LYS A 1 273 ? 64.296 -4.411 15.021 0.50 14.42 252 LYS A CA 1
ATOM 2112 C CA B LYS A 1 273 ? 64.237 -4.467 14.923 0.50 14.74 252 LYS A CA 1
ATOM 2113 C C A LYS A 1 273 ? 65.395 -4.290 13.966 0.50 13.88 252 LYS A C 1
ATOM 2114 C C B LYS A 1 273 ? 65.211 -4.397 13.749 0.50 14.16 252 LYS A C 1
ATOM 2115 O O A LYS A 1 273 ? 66.260 -5.150 13.889 0.50 13.74 252 LYS A O 1
ATOM 2116 O O B LYS A 1 273 ? 65.776 -5.423 13.334 0.50 13.88 252 LYS A O 1
ATOM 2127 N N . ALA A 1 274 ? 65.388 -3.203 13.187 1.00 13.65 253 ALA A N 1
ATOM 2128 C CA . ALA A 1 274 ? 66.349 -3.039 12.081 1.00 13.47 253 ALA A CA 1
ATOM 2129 C C . ALA A 1 274 ? 67.790 -2.982 12.579 1.00 14.16 253 ALA A C 1
ATOM 2130 O O . ALA A 1 274 ? 68.031 -2.691 13.756 1.00 13.04 253 ALA A O 1
ATOM 2132 N N A GLU A 1 275 ? 68.717 -3.217 11.652 0.50 14.28 254 GLU A N 1
ATOM 2133 N N B GLU A 1 275 ? 68.734 -3.263 11.684 0.50 14.67 254 GLU A N 1
ATOM 2134 C CA A GLU A 1 275 ? 70.148 -3.001 11.856 0.50 15.00 254 GLU A CA 1
ATOM 2135 C CA B GLU A 1 275 ? 70.154 -3.121 12.004 0.50 15.73 254 GLU A CA 1
ATOM 2136 C C A GLU A 1 275 ? 70.424 -1.562 12.314 0.50 14.88 254 GLU A C 1
ATOM 2137 C C B GLU A 1 275 ? 70.466 -1.648 12.298 0.50 15.26 254 GLU A C 1
ATOM 2138 O O A GLU A 1 275 ? 69.820 -0.605 11.810 0.50 14.41 254 GLU A O 1
ATOM 2139 O O B GLU A 1 275 ? 69.929 -0.742 11.652 0.50 15.00 254 GLU A O 1
ATOM 2150 N N . PRO A 1 276 ? 71.317 -1.399 13.297 1.00 15.00 255 PRO A N 1
ATOM 2151 C CA . PRO A 1 276 ? 71.756 -0.030 13.615 1.00 15.22 255 PRO A CA 1
ATOM 2152 C C . PRO A 1 276 ? 72.578 0.523 12.462 1.00 14.70 255 PRO A C 1
ATOM 2153 O O . PRO A 1 276 ? 73.359 -0.221 11.855 1.00 13.71 255 PRO A O 1
ATOM 2157 N N . THR A 1 277 ? 72.378 1.795 12.116 1.00 13.76 256 THR A N 1
ATOM 2158 C CA . THR A 1 277 ? 73.281 2.470 11.156 1.00 14.10 256 THR A CA 1
ATOM 2159 C C . THR A 1 277 ? 74.726 2.248 11.611 1.00 13.90 256 THR A C 1
ATOM 2160 O O . THR A 1 277 ? 75.056 2.480 12.775 1.00 14.80 256 THR A O 1
ATOM 2164 N N . ALA A 1 278 ? 75.562 1.796 10.683 1.00 13.44 257 ALA A N 1
ATOM 2165 C CA . ALA A 1 278 ? 76.901 1.278 10.982 1.00 13.39 257 ALA A CA 1
ATOM 2166 C C . ALA A 1 278 ? 77.990 2.366 11.117 1.00 13.37 257 ALA A C 1
ATOM 2167 O O . ALA A 1 278 ? 79.099 2.106 11.612 1.00 12.76 257 ALA A O 1
ATOM 2169 N N . THR A 1 279 ? 77.676 3.570 10.658 1.00 13.52 258 THR A N 1
ATOM 2170 C CA . THR A 1 279 ? 78.658 4.648 10.603 1.00 14.01 258 THR A CA 1
ATOM 2171 C C . THR A 1 279 ? 78.134 5.911 11.284 1.00 14.40 258 THR A C 1
ATOM 2172 O O . THR A 1 279 ? 76.915 6.062 11.493 1.00 14.39 258 THR A O 1
ATOM 2176 N N . GLU A 1 280 ? 79.070 6.814 11.606 1.00 13.42 259 GLU A N 1
ATOM 2177 C CA . GLU A 1 280 ? 78.753 8.120 12.138 1.00 14.85 259 GLU A CA 1
ATOM 2178 C C . GLU A 1 280 ? 79.207 9.185 11.157 1.00 14.06 259 GLU A C 1
ATOM 2179 O O . GLU A 1 280 ? 80.227 9.040 10.457 1.00 13.16 259 GLU A O 1
ATOM 2185 N N . GLN A 1 281 ? 78.447 10.270 11.119 1.00 13.82 260 GLN A N 1
ATOM 2186 C CA . GLN A 1 281 ? 78.819 11.441 10.315 1.00 14.64 260 GLN A CA 1
ATOM 2187 C C . GLN A 1 281 ? 80.176 12.002 10.796 1.00 13.24 260 GLN A C 1
ATOM 2188 O O . GLN A 1 281 ? 80.521 11.935 11.988 1.00 11.93 260 GLN A O 1
ATOM 2194 N N . ILE A 1 282 ? 80.960 12.541 9.862 1.00 13.04 261 ILE A N 1
ATOM 2195 C CA . ILE A 1 282 ? 82.269 13.133 10.192 1.00 12.36 261 ILE A CA 1
ATOM 2196 C C . ILE A 1 282 ? 82.050 14.538 10.772 1.00 13.11 261 ILE A C 1
ATOM 2197 O O . ILE A 1 282 ? 81.715 15.488 10.042 1.00 13.23 261 ILE A O 1
ATOM 2202 N N . VAL A 1 283 ? 82.204 14.656 12.089 1.00 12.34 262 VAL A N 1
ATOM 2203 C CA . VAL A 1 283 ? 81.981 15.934 12.768 1.00 12.85 262 VAL A CA 1
ATOM 2204 C C . VAL A 1 283 ? 83.305 16.689 12.844 1.00 13.50 262 VAL A C 1
ATOM 2205 O O . VAL A 1 283 ? 84.375 16.108 12.610 1.00 12.74 262 VAL A O 1
ATOM 2209 N N . ALA A 1 284 ? 83.208 17.979 13.162 1.00 13.74 263 ALA A N 1
ATOM 2210 C CA . ALA A 1 284 ? 84.364 18.821 13.387 1.00 14.60 263 ALA A CA 1
ATOM 2211 C C . ALA A 1 284 ? 85.118 18.309 14.612 1.00 14.46 263 ALA A C 1
ATOM 2212 O O . ALA A 1 284 ? 84.532 17.657 15.490 1.00 14.45 263 ALA A O 1
ATOM 2214 N N . THR A 1 285 ? 86.405 18.624 14.654 1.00 14.83 264 THR A N 1
ATOM 2215 C CA . THR A 1 285 ? 87.258 18.289 15.771 1.00 15.68 264 THR A CA 1
ATOM 2216 C C . THR A 1 285 ? 86.584 18.838 17.023 1.00 17.06 264 THR A C 1
ATOM 2217 O O . THR A 1 285 ? 86.367 20.057 17.115 1.00 16.56 264 THR A O 1
ATOM 2221 N N . PRO A 1 286 ? 86.193 17.943 17.954 1.00 18.27 265 PRO A N 1
ATOM 2222 C CA . PRO A 1 286 ? 85.489 18.438 19.141 1.00 19.38 265 PRO A CA 1
ATOM 2223 C C . PRO A 1 286 ? 86.339 19.351 20.040 1.00 20.96 265 PRO A C 1
ATOM 2224 O O . PRO A 1 286 ? 87.550 19.134 20.196 1.00 20.64 265 PRO A O 1
ATOM 2228 N N A SER A 1 287 ? 85.659 20.349 20.613 0.50 22.04 266 SER A N 1
ATOM 2229 N N B SER A 1 287 ? 85.729 20.375 20.613 0.50 22.18 266 SER A N 1
ATOM 2230 C CA A SER A 1 287 ? 86.221 21.308 21.580 0.50 23.42 266 SER A CA 1
ATOM 2231 C CA B SER A 1 287 ? 86.454 21.153 21.611 0.50 23.65 266 SER A CA 1
ATOM 2232 C C A SER A 1 287 ? 86.000 20.854 23.025 0.50 24.51 266 SER A C 1
ATOM 2233 C C B SER A 1 287 ? 86.325 20.481 22.968 0.50 24.57 266 SER A C 1
ATOM 2234 O O A SER A 1 287 ? 86.513 21.464 23.961 0.50 24.59 266 SER A O 1
ATOM 2235 O O B SER A 1 287 ? 87.242 20.548 23.784 0.50 24.86 266 SER A O 1
ATOM 2240 N N . VAL A 1 288 ? 85.197 19.809 23.193 1.00 25.44 267 VAL A N 1
ATOM 2241 C CA . VAL A 1 288 ? 84.945 19.174 24.499 1.00 27.65 267 VAL A CA 1
ATOM 2242 C C . VAL A 1 288 ? 85.204 17.673 24.385 1.00 28.39 267 VAL A C 1
ATOM 2243 O O . VAL A 1 288 ? 84.562 16.994 23.595 1.00 29.64 267 VAL A O 1
ATOM 2247 N N . LYS A 1 289 ? 86.181 17.166 25.135 1.00 29.33 268 LYS A N 1
ATOM 2248 C CA . LYS A 1 289 ? 86.604 15.768 24.994 1.00 29.80 268 LYS A CA 1
ATOM 2249 C C . LYS A 1 289 ? 86.020 14.899 26.109 1.00 30.25 268 LYS A C 1
ATOM 2250 O O . LYS A 1 289 ? 86.713 14.568 27.076 1.00 31.31 268 LYS A O 1
ATOM 2256 N N . ALA A 1 290 ? 84.751 14.538 25.972 1.00 29.87 269 ALA A N 1
ATOM 2257 C CA . ALA A 1 290 ? 84.110 13.632 26.929 1.00 29.66 269 ALA A CA 1
ATOM 2258 C C . ALA A 1 290 ? 84.727 12.227 26.860 1.00 29.70 269 ALA A C 1
ATOM 2259 O O . ALA A 1 290 ? 85.185 11.789 25.805 1.00 29.75 269 ALA A O 1
ATOM 2261 N N . TYR A 1 291 ? 84.754 11.524 27.988 1.00 29.27 270 TYR A N 1
ATOM 2262 C CA . TYR A 1 291 ? 85.148 10.116 27.997 1.00 29.27 270 TYR A CA 1
ATOM 2263 C C . TYR A 1 291 ? 84.431 9.382 29.134 1.00 29.05 270 TYR A C 1
ATOM 2264 O O . TYR A 1 291 ? 83.853 10.016 30.017 1.00 27.70 270 TYR A O 1
ATOM 2273 N N . VAL A 1 292 ? 84.487 8.052 29.115 1.00 29.51 271 VAL A N 1
ATOM 2274 C CA . VAL A 1 292 ? 83.862 7.242 30.171 1.00 29.90 271 VAL A CA 1
ATOM 2275 C C . VAL A 1 292 ? 84.927 6.712 31.123 1.00 30.68 271 VAL A C 1
ATOM 2276 O O . VAL A 1 292 ? 85.857 6.013 30.697 1.00 30.82 271 VAL A O 1
ATOM 2280 N N . GLN A 1 293 ? 84.783 7.061 32.399 1.00 31.46 272 GLN A N 1
ATOM 2281 C CA . GLN A 1 293 ? 85.681 6.608 33.454 1.00 32.84 272 GLN A CA 1
ATOM 2282 C C . GLN A 1 293 ? 84.882 6.145 34.663 1.00 32.85 272 GLN A C 1
ATOM 2283 O O . GLN A 1 293 ? 84.102 6.917 35.236 1.00 32.88 272 GLN A O 1
ATOM 2289 N N A ASN A 1 294 ? 85.052 4.876 35.030 0.50 32.90 273 ASN A N 1
ATOM 2290 N N B ASN A 1 294 ? 85.105 4.889 35.056 0.50 32.85 273 ASN A N 1
ATOM 2291 C CA A ASN A 1 294 ? 84.413 4.326 36.226 0.50 32.60 273 ASN A CA 1
ATOM 2292 C CA B ASN A 1 294 ? 84.427 4.261 36.200 0.50 32.50 273 ASN A CA 1
ATOM 2293 C C A ASN A 1 294 ? 82.877 4.351 36.118 0.50 32.01 273 ASN A C 1
ATOM 2294 C C B ASN A 1 294 ? 82.895 4.344 36.110 0.50 31.95 273 ASN A C 1
ATOM 2295 O O A ASN A 1 294 ? 82.184 4.714 37.073 0.50 32.21 273 ASN A O 1
ATOM 2296 O O B ASN A 1 294 ? 82.225 4.742 37.068 0.50 32.14 273 ASN A O 1
ATOM 2305 N N . GLY A 1 295 ? 82.359 3.981 34.947 1.00 31.26 274 GLY A N 1
ATOM 2306 C CA . GLY A 1 295 ? 80.914 3.954 34.708 1.00 29.65 274 GLY A CA 1
ATOM 2307 C C . GLY A 1 295 ? 80.204 5.291 34.505 1.00 28.00 274 GLY A C 1
ATOM 2308 O O . GLY A 1 295 ? 78.996 5.313 34.313 1.00 27.07 274 GLY A O 1
ATOM 2309 N N . LYS A 1 296 ? 80.938 6.404 34.553 1.00 26.74 275 LYS A N 1
ATOM 2310 C CA . LYS A 1 296 ? 80.320 7.714 34.368 1.00 26.78 275 LYS A CA 1
ATOM 2311 C C . LYS A 1 296 ? 80.978 8.522 33.236 1.00 25.48 275 LYS A C 1
ATOM 2312 O O . LYS A 1 296 ? 82.134 8.280 32.885 1.00 24.71 275 LYS A O 1
ATOM 2318 N N . ILE A 1 297 ? 80.232 9.473 32.669 1.00 24.28 276 ILE A N 1
ATOM 2319 C CA . ILE A 1 297 ? 80.796 10.350 31.640 1.00 23.00 276 ILE A CA 1
ATOM 2320 C C . ILE A 1 297 ? 81.482 11.529 32.322 1.00 23.61 276 ILE A C 1
ATOM 2321 O O . ILE A 1 297 ? 80.921 12.158 33.240 1.00 21.83 276 ILE A O 1
ATOM 2326 N N . VAL A 1 298 ? 82.715 11.790 31.880 1.00 23.98 277 VAL A N 1
ATOM 2327 C CA . VAL A 1 298 ? 83.522 12.872 32.426 1.00 25.92 277 VAL A CA 1
ATOM 2328 C C . VAL A 1 298 ? 83.835 13.866 31.310 1.00 26.66 277 VAL A C 1
ATOM 2329 O O . VAL A 1 298 ? 84.114 13.471 30.169 1.00 25.21 277 VAL A O 1
ATOM 2333 N N . VAL A 1 299 ? 83.750 15.149 31.648 1.00 28.21 278 VAL A N 1
ATOM 2334 C CA . VAL A 1 299 ? 84.155 16.234 30.755 1.00 30.77 278 VAL A CA 1
ATOM 2335 C C . VAL A 1 299 ? 85.162 17.095 31.513 1.00 31.75 278 VAL A C 1
ATOM 2336 O O . VAL A 1 299 ? 84.843 17.640 32.574 1.00 31.76 278 VAL A O 1
ATOM 2340 N N A GLU A 1 300 ? 86.395 17.152 31.019 0.50 32.64 279 GLU A N 1
ATOM 2341 N N B GLU A 1 300 ? 86.339 17.259 30.914 0.50 32.76 279 GLU A N 1
ATOM 2342 C CA A GLU A 1 300 ? 87.463 17.879 31.719 0.50 33.34 279 GLU A CA 1
ATOM 2343 C CA B GLU A 1 300 ? 87.433 18.067 31.463 0.50 33.64 279 GLU A CA 1
ATOM 2344 C C A GLU A 1 300 ? 87.485 19.354 31.332 0.50 33.79 279 GLU A C 1
ATOM 2345 C C B GLU A 1 300 ? 87.108 19.562 31.471 0.50 34.13 279 GLU A C 1
ATOM 2346 O O A GLU A 1 300 ? 88.086 20.186 32.022 0.50 33.60 279 GLU A O 1
ATOM 2347 O O B GLU A 1 300 ? 87.068 20.202 32.524 0.50 34.14 279 GLU A O 1
ATOM 2358 N N A GLU A 1 301 ? 86.827 19.672 30.222 0.50 34.25 280 GLU A N 1
ATOM 2359 N N B GLU A 1 301 ? 86.888 20.107 30.280 0.50 34.71 280 GLU A N 1
ATOM 2360 C CA A GLU A 1 301 ? 86.650 21.059 29.824 0.50 34.76 280 GLU A CA 1
ATOM 2361 C CA B GLU A 1 301 ? 86.692 21.540 30.098 0.50 35.18 280 GLU A CA 1
ATOM 2362 C C A GLU A 1 301 ? 85.617 21.725 30.725 0.50 34.92 280 GLU A C 1
ATOM 2363 C C B GLU A 1 301 ? 85.766 22.138 31.148 0.50 35.47 280 GLU A C 1
ATOM 2364 O O A GLU A 1 301 ? 84.702 21.074 31.229 0.50 34.90 280 GLU A O 1
ATOM 2365 O O B GLU A 1 301 ? 84.983 21.427 31.786 0.50 35.44 280 GLU A O 1
ATOM 2376 N N A GLU A 1 302 ? 85.776 23.030 30.920 0.50 35.18 281 GLU A N 1
ATOM 2377 N N B GLU A 1 302 ? 85.849 23.455 31.314 0.50 35.47 281 GLU A N 1
ATOM 2378 C CA A GLU A 1 302 ? 84.900 23.825 31.780 0.50 35.00 281 GLU A CA 1
ATOM 2379 C CA B GLU A 1 302 ? 84.839 24.172 32.075 0.50 35.44 281 GLU A CA 1
ATOM 2380 C C A GLU A 1 302 ? 83.484 23.911 31.189 0.50 34.77 281 GLU A C 1
ATOM 2381 C C B GLU A 1 302 ? 83.519 24.167 31.305 0.50 35.00 281 GLU A C 1
ATOM 2382 O O A GLU A 1 302 ? 83.341 23.980 29.959 0.50 34.83 281 GLU A O 1
ATOM 2383 O O B GLU A 1 302 ? 83.481 24.373 30.085 0.50 35.15 281 GLU A O 1
ATOM 2394 N N . TYR A 1 303 ? 82.448 23.903 32.041 1.00 34.41 282 TYR A N 1
ATOM 2395 C CA . TYR A 1 303 ? 81.065 23.992 31.545 1.00 33.63 282 TYR A CA 1
ATOM 2396 C C . TYR A 1 303 ? 80.076 24.522 32.588 1.00 33.25 282 TYR A C 1
ATOM 2397 O O . TYR A 1 303 ? 80.325 24.444 33.803 1.00 33.58 282 TYR A O 1
ATOM 2406 N N A SER A 1 304 ? 78.948 25.043 32.102 0.50 32.87 283 SER A N 1
ATOM 2407 N N B SER A 1 304 ? 78.971 25.072 32.099 0.50 32.93 283 SER A N 1
ATOM 2408 C CA A SER A 1 304 ? 77.885 25.594 32.948 0.50 32.33 283 SER A CA 1
ATOM 2409 C CA B SER A 1 304 ? 77.901 25.556 32.951 0.50 32.45 283 SER A CA 1
ATOM 2410 C C A SER A 1 304 ? 76.805 24.568 33.314 0.50 32.01 283 SER A C 1
ATOM 2411 C C B SER A 1 304 ? 77.050 24.374 33.403 0.50 32.09 283 SER A C 1
ATOM 2412 O O A SER A 1 304 ? 76.172 24.681 34.369 0.50 31.90 283 SER A O 1
ATOM 2413 O O B SER A 1 304 ? 76.846 24.165 34.601 0.50 31.93 283 SER A O 1
ATOM 2418 N N . LYS A 1 305 ? 76.583 23.592 32.430 1.00 31.42 284 LYS A N 1
ATOM 2419 C CA . LYS A 1 305 ? 75.610 22.526 32.668 1.00 30.33 284 LYS A CA 1
ATOM 2420 C C . LYS A 1 305 ? 75.978 21.305 31.836 1.00 29.31 284 LYS A C 1
ATOM 2421 O O . LYS A 1 305 ? 76.324 21.436 30.658 1.00 28.50 284 LYS A O 1
ATOM 2427 N N . MET A 1 306 ? 75.918 20.123 32.453 1.00 27.73 285 MET A N 1
ATOM 2428 C CA . MET A 1 306 ? 76.057 18.865 31.720 1.00 27.03 285 MET A CA 1
ATOM 2429 C C . MET A 1 306 ? 74.860 17.964 32.028 1.00 24.74 285 MET A C 1
ATOM 2430 O O . MET A 1 306 ? 74.555 17.725 33.191 1.00 24.35 285 MET A O 1
ATOM 2435 N N A GLU A 1 307 ? 74.190 17.485 30.980 0.50 23.43 286 GLU A N 1
ATOM 2436 N N B GLU A 1 307 ? 74.195 17.476 30.985 0.50 23.53 286 GLU A N 1
ATOM 2437 C CA A GLU A 1 307 ? 73.082 16.542 31.123 0.50 22.41 286 GLU A CA 1
ATOM 2438 C CA B GLU A 1 307 ? 73.102 16.523 31.146 0.50 22.61 286 GLU A CA 1
ATOM 2439 C C A GLU A 1 307 ? 73.302 15.315 30.229 0.50 21.36 286 GLU A C 1
ATOM 2440 C C B GLU A 1 307 ? 73.314 15.312 30.237 0.50 21.47 286 GLU A C 1
ATOM 2441 O O A GLU A 1 307 ? 73.769 15.451 29.097 0.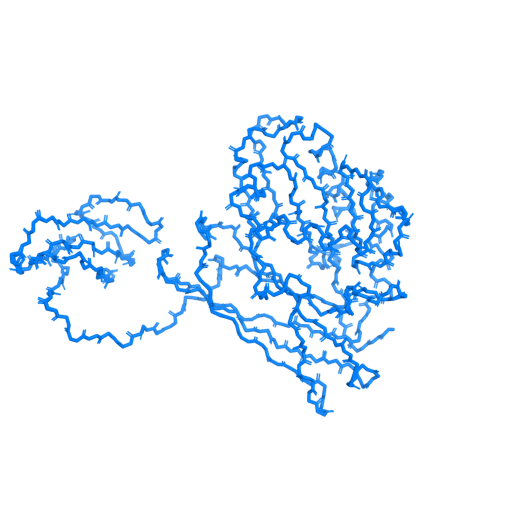50 20.48 286 GLU A O 1
ATOM 2442 O O B GLU A 1 307 ? 73.787 15.454 29.107 0.50 20.58 286 GLU A O 1
ATOM 2453 N N . VAL A 1 308 ? 72.982 14.133 30.758 1.00 20.08 287 VAL A N 1
ATOM 2454 C CA . VAL A 1 308 ? 73.158 12.874 30.029 1.00 19.08 287 VAL A CA 1
ATOM 2455 C C . VAL A 1 308 ? 71.784 12.305 29.689 1.00 18.06 287 VAL A C 1
ATOM 2456 O O . VAL A 1 308 ? 70.913 12.189 30.559 1.00 18.42 287 VAL A O 1
ATOM 2460 N N . 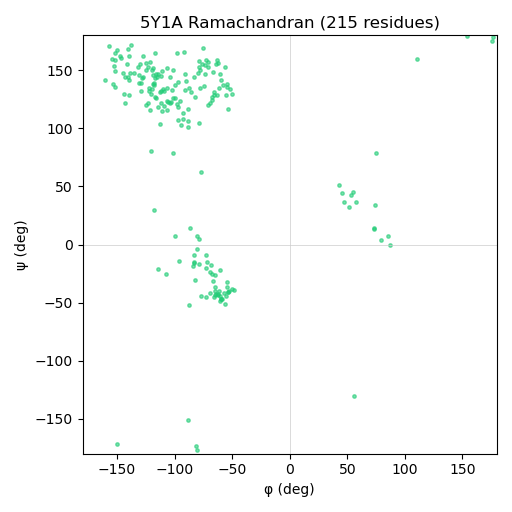PHE A 1 309 ? 71.598 11.955 28.421 1.00 16.83 288 PHE A N 1
ATOM 2461 C CA . PHE A 1 309 ? 70.368 11.331 27.967 1.00 16.34 288 PHE A CA 1
ATOM 2462 C C . PHE A 1 309 ? 70.696 9.949 27.449 1.00 16.66 288 PHE A C 1
ATOM 2463 O O . PHE A 1 309 ? 71.738 9.747 26.817 1.00 16.00 288 PHE A O 1
ATOM 2471 N N . ASN A 1 310 ? 69.807 8.995 27.680 1.00 16.16 289 ASN A N 1
ATOM 2472 C CA . ASN A 1 310 ? 70.023 7.668 27.124 1.00 16.38 289 ASN A CA 1
ATOM 2473 C C . ASN A 1 310 ? 69.567 7.641 25.665 1.00 16.70 289 ASN A C 1
ATOM 2474 O O . ASN A 1 310 ? 69.181 8.697 25.098 1.00 16.83 289 ASN A O 1
ATOM 2479 N N . ALA A 1 311 ? 69.578 6.453 25.058 1.00 16.36 290 ALA A N 1
ATOM 2480 C CA . ALA A 1 311 ? 69.285 6.334 23.617 1.00 17.06 290 ALA A CA 1
ATOM 2481 C C . ALA A 1 311 ? 67.813 6.558 23.262 1.00 18.40 290 ALA A C 1
ATOM 2482 O O . ALA A 1 311 ? 67.478 6.747 22.090 1.00 17.65 290 ALA A O 1
ATOM 2484 N N . THR A 1 312 ? 66.940 6.528 24.276 1.00 19.85 291 THR A N 1
ATOM 2485 C CA . THR A 1 312 ? 65.520 6.827 24.092 1.00 21.20 291 THR A CA 1
ATOM 2486 C C . THR A 1 312 ? 65.193 8.264 24.509 1.00 21.86 291 THR A C 1
ATOM 2487 O O . THR A 1 312 ? 64.021 8.660 24.524 1.00 23.33 291 THR A O 1
ATOM 2491 N N . GLY A 1 313 ? 66.221 9.050 24.824 1.00 21.43 292 GLY A N 1
ATOM 2492 C CA . GLY A 1 313 ? 66.046 10.492 25.031 1.00 21.72 292 GLY A CA 1
ATOM 2493 C C . GLY A 1 313 ? 65.627 10.896 26.434 1.00 21.39 292 GLY A C 1
ATOM 2494 O O . GLY A 1 313 ? 65.323 12.063 26.686 1.00 21.27 292 GLY A O 1
ATOM 2495 N N . GLN A 1 314 ? 65.617 9.939 27.353 1.00 21.71 293 GLN A N 1
ATOM 2496 C CA . GLN A 1 314 ? 65.356 10.232 28.756 1.00 22.36 293 GLN A CA 1
ATOM 2497 C C . GLN A 1 314 ? 66.581 10.819 29.411 1.00 21.31 293 GLN A C 1
ATOM 2498 O O . GLN A 1 314 ? 67.696 10.335 29.212 1.00 20.59 293 GLN A O 1
ATOM 2504 N N . LEU A 1 315 ? 66.375 11.887 30.183 1.00 20.87 294 LEU A N 1
ATOM 2505 C CA . LEU A 1 315 ? 67.399 12.396 31.058 1.00 20.54 294 LEU A CA 1
ATOM 2506 C C . LEU A 1 315 ? 67.704 11.308 32.099 1.00 21.01 294 LEU A C 1
ATOM 2507 O O . LEU A 1 315 ? 66.780 10.757 32.727 1.00 21.42 294 LEU A O 1
ATOM 2512 N N . VAL A 1 316 ? 68.987 10.980 32.252 1.00 19.98 295 VAL A N 1
ATOM 2513 C CA . VAL A 1 316 ? 69.386 9.931 33.182 1.00 19.45 295 VAL A CA 1
ATOM 2514 C C . VAL A 1 316 ? 70.501 10.349 34.090 1.00 18.99 295 VAL A C 1
ATOM 2515 O O . VAL A 1 316 ? 71.283 11.245 33.777 1.00 19.08 295 VAL A O 1
ATOM 2519 N N A LYS A 1 317 ? 70.565 9.700 35.244 0.50 19.31 296 LYS A N 1
ATOM 2520 N N B LYS A 1 317 ? 70.556 9.697 35.246 0.50 19.29 296 LYS A N 1
ATOM 2521 C CA A LYS A 1 317 ? 71.650 9.924 36.175 0.50 19.20 296 LYS A CA 1
ATOM 2522 C CA B LYS A 1 317 ? 71.663 9.844 36.176 0.50 19.17 296 LYS A CA 1
ATOM 2523 C C A LYS A 1 317 ? 72.974 9.450 35.587 0.50 19.09 296 LYS A C 1
ATOM 2524 C C B LYS A 1 317 ? 72.979 9.457 35.521 0.50 19.06 296 LYS A C 1
ATOM 2525 O O A LYS A 1 317 ? 73.064 8.357 35.030 0.50 18.79 296 LYS A O 1
ATOM 2526 O O B LYS A 1 317 ? 73.071 8.422 34.865 0.50 18.77 296 LYS A O 1
ATOM 2537 N N . ASN A 1 318 ? 73.994 10.294 35.711 1.00 19.27 297 ASN A N 1
ATOM 2538 C CA . ASN A 1 318 ? 75.325 10.017 35.185 1.00 19.23 297 ASN A CA 1
ATOM 2539 C C . ASN A 1 318 ? 76.154 9.123 36.116 1.00 19.64 297 ASN A C 1
ATOM 2540 O O . ASN A 1 318 ? 77.148 9.565 36.698 1.00 19.39 297 ASN A O 1
ATOM 2545 N N . GLU A 1 319 ? 75.748 7.858 36.237 1.00 20.23 298 GLU A N 1
ATOM 2546 C CA . GLU A 1 319 ? 76.384 6.922 37.158 1.00 21.61 298 GLU A CA 1
ATOM 2547 C C . GLU A 1 319 ? 76.062 5.478 36.766 1.00 20.19 298 GLU A C 1
ATOM 2548 O O . GLU A 1 319 ? 74.932 5.176 36.354 1.00 20.16 298 GLU A O 1
ATOM 2554 N N . SER A 1 320 ? 77.058 4.603 36.904 1.00 19.29 299 SER A N 1
ATOM 2555 C CA . SER A 1 320 ? 76.933 3.164 36.580 1.00 19.14 299 SER A CA 1
ATOM 2556 C C . SER A 1 320 ? 76.231 2.915 35.256 1.00 18.33 299 SER A C 1
ATOM 2557 O O . SER A 1 320 ? 75.367 2.062 35.156 1.00 18.11 299 SER A O 1
ATOM 2560 N N . LEU A 1 321 ? 76.611 3.682 34.237 1.00 17.72 300 LEU A N 1
ATOM 2561 C CA . LEU A 1 321 ? 75.956 3.588 32.932 1.00 16.64 300 LEU A CA 1
ATOM 2562 C C . LEU A 1 321 ? 76.207 2.234 32.288 1.00 15.96 300 LEU A C 1
ATOM 2563 O O . LEU A 1 321 ? 77.369 1.778 32.194 1.00 16.03 300 LEU A O 1
ATOM 2568 N N . VAL A 1 322 ? 75.124 1.589 31.857 1.00 15.70 301 VAL A N 1
ATOM 2569 C CA . VAL A 1 322 ? 75.223 0.308 31.186 1.00 15.69 301 VAL A CA 1
ATOM 2570 C C . VAL A 1 322 ? 75.630 0.555 29.732 1.00 15.96 301 VAL A C 1
ATOM 2571 O O . VAL A 1 322 ? 75.421 1.664 29.217 1.00 15.68 301 VAL A O 1
ATOM 2575 N N . PRO A 1 323 ? 76.203 -0.471 29.071 1.00 16.37 302 PRO A N 1
ATOM 2576 C CA . PRO A 1 323 ? 76.611 -0.321 27.676 1.00 16.06 302 PRO A CA 1
ATOM 2577 C C . PRO A 1 323 ? 75.468 0.149 26.781 1.00 15.56 302 PRO A C 1
ATOM 2578 O O . PRO A 1 323 ? 74.316 -0.279 26.927 1.00 15.39 302 PRO A O 1
ATOM 2582 N N . GLY A 1 324 ? 75.804 1.063 25.888 1.00 14.92 303 GLY A N 1
ATOM 2583 C CA . GLY A 1 324 ? 74.825 1.663 25.009 1.00 14.66 303 GLY A CA 1
ATOM 2584 C C . GLY A 1 324 ? 75.310 3.031 24.587 1.00 14.34 303 GLY A C 1
ATOM 2585 O O . GLY A 1 324 ? 76.402 3.472 24.977 1.00 15.23 303 GLY A O 1
ATOM 2586 N N . VAL A 1 325 ? 74.507 3.699 23.768 1.00 13.96 304 VAL A N 1
ATOM 2587 C CA . VAL A 1 325 ? 74.858 5.023 23.297 1.00 14.03 304 VAL A CA 1
ATOM 2588 C C . VAL A 1 325 ? 74.095 6.053 24.127 1.00 13.78 304 VAL A C 1
ATOM 2589 O O . VAL A 1 325 ? 72.915 5.859 24.435 1.00 14.56 304 VAL A O 1
ATOM 2593 N N . TYR A 1 326 ? 74.804 7.119 24.510 1.00 13.66 305 TYR A N 1
ATOM 2594 C CA . TYR A 1 326 ? 74.237 8.244 25.265 1.00 14.29 305 TYR A CA 1
ATOM 2595 C C . TYR A 1 326 ? 74.486 9.561 24.542 1.00 15.15 305 TYR A C 1
ATOM 2596 O O . TYR A 1 326 ? 75.482 9.707 23.835 1.00 15.29 305 TYR A O 1
ATOM 2605 N N . VAL A 1 327 ? 73.581 10.510 24.728 1.00 17.06 306 VAL A N 1
ATOM 2606 C CA . VAL A 1 327 ? 73.793 11.879 24.252 1.00 18.33 306 VAL A CA 1
ATOM 2607 C C . VAL A 1 327 ? 74.090 12.773 25.447 1.00 18.86 306 VAL A C 1
ATOM 2608 O O . VAL A 1 327 ? 73.307 12.830 26.402 1.00 18.98 306 VAL A O 1
ATOM 2612 N N . VAL A 1 328 ? 75.232 13.452 25.410 1.00 18.67 307 VAL A N 1
ATOM 2613 C CA . VAL A 1 328 ? 75.567 14.380 26.471 1.00 19.70 307 VAL A CA 1
ATOM 2614 C C . VAL A 1 328 ? 75.322 15.773 25.931 1.00 20.86 307 VAL A C 1
ATOM 2615 O O . VAL A 1 328 ? 75.887 16.145 24.909 1.00 19.84 307 VAL A O 1
ATOM 2619 N N . ARG A 1 329 ? 74.474 16.525 26.620 1.00 22.14 308 ARG A N 1
ATOM 2620 C CA . ARG A 1 329 ? 74.217 17.907 26.249 1.00 23.40 308 ARG A CA 1
ATOM 2621 C C . ARG A 1 329 ? 75.045 18.751 27.215 1.00 24.16 308 ARG A C 1
ATOM 2622 O O . ARG A 1 329 ? 74.768 18.770 28.420 1.00 23.70 308 ARG A O 1
ATOM 2630 N N A ILE A 1 330 ? 76.082 19.411 26.697 0.50 24.18 309 ILE A N 1
ATOM 2631 N N B ILE A 1 330 ? 76.082 19.392 26.676 0.50 24.29 309 ILE A N 1
ATOM 2632 C CA A ILE A 1 330 ? 76.948 20.256 27.528 0.50 24.47 309 ILE A CA 1
ATOM 2633 C CA B ILE A 1 330 ? 76.969 20.269 27.436 0.50 24.68 309 ILE A CA 1
ATOM 2634 C C A ILE A 1 330 ? 76.905 21.705 27.078 0.50 24.75 309 ILE A C 1
ATOM 2635 C C B ILE A 1 330 ? 76.728 21.713 27.020 0.50 24.91 309 ILE A C 1
ATOM 2636 O O A ILE A 1 330 ? 77.208 22.011 25.925 0.50 24.64 309 ILE A O 1
ATOM 2637 O O B ILE A 1 330 ? 76.699 22.021 25.827 0.50 24.84 309 ILE A O 1
ATOM 2646 N N . THR A 1 331 ? 76.540 22.589 28.004 1.00 24.90 310 THR A N 1
ATOM 2647 C CA . THR A 1 331 ? 76.524 24.023 27.754 1.00 25.70 310 THR A CA 1
ATOM 2648 C C . THR A 1 331 ? 77.855 24.574 28.263 1.00 25.54 310 THR A C 1
ATOM 2649 O O . THR A 1 331 ? 78.181 24.452 29.446 1.00 25.70 310 THR A O 1
ATOM 2653 N N . ALA A 1 332 ? 78.638 25.135 27.347 1.00 25.70 311 ALA A N 1
ATOM 2654 C CA . ALA A 1 332 ? 79.975 25.622 27.675 1.00 25.57 311 ALA A CA 1
ATOM 2655 C C . ALA A 1 332 ? 80.307 26.758 26.727 1.00 26.06 311 ALA A C 1
ATOM 2656 O O . ALA A 1 332 ? 80.047 26.665 25.504 1.00 24.86 311 ALA A O 1
ATOM 2658 N N . ASN A 1 333 ? 80.865 27.827 27.295 1.00 26.02 312 ASN A N 1
ATOM 2659 C CA . ASN A 1 333 ? 81.329 28.966 26.509 1.00 26.70 312 ASN A CA 1
ATOM 2660 C C . ASN A 1 333 ? 80.202 29.571 25.667 1.00 25.74 312 ASN A C 1
ATOM 2661 O O . ASN A 1 333 ? 80.412 30.006 24.521 1.00 26.18 312 ASN A O 1
ATOM 2666 N N . GLY A 1 334 ? 78.999 29.575 26.239 1.00 23.94 313 GLY A N 1
ATOM 2667 C CA . GLY A 1 334 ? 77.853 30.173 25.586 1.00 22.78 313 GLY A CA 1
ATOM 2668 C C . GLY A 1 334 ? 77.270 29.404 24.414 1.00 21.72 313 GLY A C 1
ATOM 2669 O O . GLY A 1 334 ? 76.478 29.960 23.659 1.00 21.23 313 GLY A O 1
ATOM 2670 N N . VAL A 1 335 ? 77.661 28.133 24.256 1.00 20.47 314 VAL A N 1
ATOM 2671 C CA . VAL A 1 335 ? 77.086 27.272 23.215 1.00 20.49 314 VAL A CA 1
ATOM 2672 C C . VAL A 1 335 ? 76.628 25.956 23.856 1.00 20.74 314 VAL A C 1
ATOM 2673 O O . VAL A 1 335 ? 77.311 25.429 24.736 1.00 19.95 314 VAL A O 1
ATOM 2677 N N . MET A 1 336 ? 75.462 25.468 23.427 1.00 21.36 315 MET A N 1
ATOM 2678 C CA . MET A 1 336 ? 74.933 24.166 23.843 1.00 22.60 315 MET A CA 1
ATOM 2679 C C . MET A 1 336 ? 75.385 23.115 22.819 1.00 23.10 315 MET A C 1
ATOM 2680 O O . MET A 1 336 ? 74.970 23.154 21.651 1.00 23.58 315 MET A O 1
ATOM 2685 N N . HIS A 1 337 ? 76.246 22.208 23.276 1.00 22.96 316 HIS A N 1
ATOM 2686 C CA . HIS A 1 337 ? 76.861 21.132 22.458 1.00 24.33 316 HIS A CA 1
ATOM 2687 C C . HIS A 1 337 ? 76.164 19.796 22.705 1.00 24.39 316 HIS A C 1
ATOM 2688 O O . HIS A 1 337 ? 75.652 19.562 23.801 1.00 24.16 316 HIS A O 1
ATOM 2695 N N . PHE A 1 338 ? 76.148 18.926 21.694 1.00 24.57 317 PHE A N 1
ATOM 2696 C CA . PHE A 1 338 ? 75.583 17.579 21.814 1.00 24.76 317 PHE A CA 1
ATOM 2697 C C . PHE A 1 338 ? 76.679 16.598 21.400 1.00 25.00 317 PHE A C 1
ATOM 2698 O O . PHE A 1 338 ? 77.198 16.691 20.289 1.00 24.78 317 PHE A O 1
ATOM 2706 N N . LEU A 1 339 ? 77.057 15.702 22.312 1.00 23.60 318 LEU A N 1
ATOM 2707 C CA . LEU A 1 339 ? 78.101 14.713 22.064 1.00 23.46 318 LEU A CA 1
ATOM 2708 C C . LEU A 1 339 ? 77.469 13.346 22.180 1.00 22.30 318 LEU A C 1
ATOM 2709 O O . LEU A 1 339 ? 76.658 13.119 23.062 1.00 21.98 318 LEU A O 1
ATOM 2714 N N . LYS A 1 340 ? 77.818 12.452 21.263 1.00 21.01 319 LYS A N 1
ATOM 2715 C CA . LYS A 1 340 ? 77.344 11.075 21.314 1.00 20.99 319 LYS A CA 1
ATOM 2716 C C . LYS A 1 340 ? 78.458 10.260 21.980 1.00 19.89 319 LYS A C 1
ATOM 2717 O O . LYS A 1 340 ? 79.589 10.234 21.480 1.00 20.90 319 LYS A O 1
ATOM 2723 N N . VAL A 1 341 ? 78.164 9.643 23.125 1.00 17.69 320 VAL A N 1
ATOM 2724 C CA . VAL A 1 341 ? 79.148 8.815 23.829 1.00 16.65 320 VAL A CA 1
ATOM 2725 C C . VAL A 1 341 ? 78.720 7.343 23.801 1.00 15.57 320 VAL A C 1
ATOM 2726 O O . VAL A 1 341 ? 77.574 7.024 24.111 1.00 14.65 320 VAL A O 1
ATOM 2730 N N . LEU A 1 342 ? 79.635 6.447 23.434 1.00 14.12 321 LEU A N 1
ATOM 2731 C CA . LEU A 1 342 ? 79.288 5.027 23.431 1.00 14.17 321 LEU A CA 1
ATOM 2732 C C . LEU A 1 342 ? 79.967 4.331 24.618 1.00 13.69 321 LEU A C 1
ATOM 2733 O O . LEU A 1 342 ? 81.193 4.303 24.724 1.00 13.59 321 LEU A O 1
ATOM 2738 N N . VAL A 1 343 ? 79.151 3.822 25.532 1.00 14.48 322 VAL A N 1
ATOM 2739 C CA . VAL A 1 343 ? 79.661 3.073 26.683 1.00 14.70 322 VAL A CA 1
ATOM 2740 C C . VAL A 1 343 ? 79.751 1.611 26.217 1.00 15.19 322 VAL A C 1
ATOM 2741 O O . VAL A 1 343 ? 78.727 1.009 25.869 1.00 14.25 322 VAL A O 1
ATOM 2745 N N . PRO A 1 344 ? 80.976 1.035 26.170 1.00 16.99 323 PRO A N 1
ATOM 2746 C CA . PRO A 1 344 ? 81.153 -0.296 25.551 1.00 17.92 323 PRO A CA 1
ATOM 2747 C C . PRO A 1 344 ? 80.686 -1.464 26.431 1.00 18.95 323 PRO A C 1
ATOM 2748 O O . PRO A 1 344 ? 80.823 -1.376 27.650 1.00 20.62 323 PRO A O 1
#

Nearest PDB structures (foldseek):
  5y1a-assembly1_A  TM=1.003E+00  e=1.694E-70  Porphyromonas gingivalis
  2r2c-assembly1_A  TM=7.134E-01  e=5.070E-04  Porphyromonas gingivalis W83
  7tw1-assembly1_E  TM=3.494E-01  e=1.227E-04  Homo sapiens
  6a8p-assembly3_C  TM=3.468E-01  e=1.031E-03  Homo sapiens
  3ly6-assembly3_C  TM=3.205E-01  e=6.858E-02  Homo sapiens

B-factor: mean 17.81, std 7.98, range [3.87, 53.16]

Foldseek 3Di:
DADAFFAKEKEWEDELADQCAVVLVVQQVLLLVVDDPVHSVRYQYEYQYEPYPLCVLQVVSNVLVVLLCVQAPDPDPGFMDIQSAHFHPDGRDRDGSNVSNVNNVVSCPVRGFQKDKDWAKAAEQALVFWIKIKIKMFGHPVCPPAFKFKKKFKFAAQADDPDHRNNDDPSDGDGNYGRDIQDPNSQGDTFDADPRRMTMDMGIGRPSPDFLPRIKMKMFMFHGSPDSNGGGTRHMDMDRRVPHHHDPDDDDDPDDPWDWDDDQQFIDTDDDFDDKWKAFRRGDTDDRGNHDFGWIWIFTHHPNDTDIDIYGDD

Radius of gyration: 22.28 Å; Cα contacts (8 Å, |Δi|>4): 764; chains: 1; bounding box: 56×49×56 Å

InterPro domains:
  IPR013766 Thioredoxin domain [PS51352] (5-174)
  IPR013783 Immunoglobulin-like fold [G3DSA:2.60.40.10] (145-276)
  IPR036249 Thioredoxin-like superfamily [SSF52833] (25-118)

Solvent-accessible surface area: 15588 Å² total; per-residue (Å²): 160,30,86,36,132,20,19,0,0,0,1,1,0,9,0,4,138,8,29,175,4,14,22,0,44,123,79,0,43,125,0,14,105,87,4,89,103,110,48,61,147,34,14,20,24,0,11,0,1,55,100,15,6,0,16,155,117,16,87,90,0,7,97,0,11,82,13,0,52,127,13,0,20,17,114,35,42,18,14,0,1,1,2,0,69,5,110,111,66,91,84,6,60,12,29,57,34,87,46,1,49,86,49,0,60,156,1,2,55,97,13,43,0,4,0,58,6,73,21,107,7,22,58,13,42,11,68,117,32,52,3,13,0,32,0,54,8,88,6,25,87,94,9,63,74,102,94,2,32,2,0,2,0,0,1,20,22,76,15,168,20,71,82,129,14,79,55,33,59,163,63,51,65,6,40,54,1,0,2,18,8,20,2,126,61,13,88,5,38,77,16,133,35,51,102,94,0,30,9,92,28,136,43,109,20,90,23,67,65,29,104,45,140,28,0,19,0,0,0,0,0,0,26,23,10,101,56,65,131,67,5,24,4,10,2,2,8,49,86,30,0,27,154,15,82,84,56,94,112,133,156,182,112,87,122,59,81,6,105,25,79,52,107,148,27,93,1,38,13,133,46,145,92,102,114,53,33,4,33,30,40,73,36,106,110,40,154,28,93,88,21,104,95,31,26,12,23,0,72,0,37,1,142,78,84,104,44,125,30,88,15,117,10,123

Sequence (314 aa):
KGSFKKKKNVVLEVFTAEWCGYCPGGKEERIIAKKAIEEMLDDDEEYKEERRVFQTFVHYNDGIISSKKKWPRVGQQLFIALDQTLGIPGFPTFSVCRMEKKGEENNLSSIGAPIAIKNKIMKKGFGDGTAPAEVNLKLTKGATPEEDVCTATFTGKKVDADLIGKKPLMLTAYVLKKNNMKPINPQNGAGDGYLHQHTVLMILSSTDDVKGDALNIAADGSSFTIKKEEFKKLDGFEIKKDTDVLAFVHHPMSNAEENHSIINAGQESSLDKKAEEPTATEQIVATPSSVKAYVQNNGKIVVEEEEEEYSSKMEEVFNATGQLVKKNESLVPGVYVVRIITANGVMHFLKVLVP

Secondary structure (DSSP, 8-state):
--SEE--EEEEEEE-TT-TTHHHHHHHHHHHHHTS-HHHHTTEEEEEEE-SSHHHHHSHHHHHHHHHHHHHH---SSSEEEETT-SPTTS-----SHHHHHHHHHHHHTTSEESEEEEEEEEE-SSTTSPEEEEEEEEE-GGGTTS--EEEEEEEE-SBPPSSPPTT--TT--B-SEEEEESSSSTT-EEP---TTSEEEEEEEE--SSS-STTEEEEEEEE--TT-SS---EEEEEEEESTTSEEP-----PPPPSS--EEETTEEE--S--SEEEEE-TTS-EE-SSSPPSEEEEEEEEETTEEEEEEEEE-